Protein AF-A0A9Q0UYL6-F1 (afdb_monomer)

pLDDT: mean 80.43, std 24.33, range [30.61, 98.75]

Foldseek 3Di:
DDDDDDDDDDDDDDDDDDDDDDDDDDDDDDDDDDDDDDDDDDDDDDDDDDDDDDDDDDDDPDDPDDDDDDDPPDDDDPVNLVCLVPDDDDDDPPCPPVSVVSVVVSVVVVVSVVVNVVVVVVVVVVVVVVVVVVVVVVVVVVVVVVVVVVVVVVVVVVVVVVVVVVVVVVVVVVVVVVVVVVVVVVVVVVVVVVVVVVVVVVVVVVVVVVVVVVVVVVVVVVVVVVVVVVVVVVVVVVVVVVVVVVVVVVVVVVVVVVVVVVVVVVVVVVVVVVVVVVVVVVVVVVVD

Sequence (288 aa):
MTSRNQNRPPRSPSSKKEGVEGIPLDKRRRIGMGRTGGSTNVERKPFGSVNKKLDVAATSDVGNSAEGSDCGNVEFTKEEVDALVNERLKMKKFDHKGNLELVSELNARLKVCIKWFQKRDEAHVEGEGKLQNALDALDKKCAETEAEMKNKEERYSATISELRQENTCVQERLVKEESEKLDAIGCHRKENKARIALEALQVSLSKDLEKAQQDILAANQRAASVDDMYKRLQEYNLSLQQYNSKLHSELEVARESLKRVEKEKSIIVENHSTLRGHYSSLQDQLNS

Structure (mmCIF, N/CA/C/O backbone):
data_AF-A0A9Q0UYL6-F1
#
_entry.id   AF-A0A9Q0UYL6-F1
#
loop_
_atom_site.group_PDB
_atom_site.id
_atom_site.type_symbol
_atom_site.label_atom_id
_atom_site.label_alt_id
_atom_site.label_comp_id
_atom_site.label_asym_id
_atom_site.label_entity_id
_atom_site.label_seq_id
_atom_site.pdbx_PDB_ins_code
_atom_site.Cartn_x
_atom_site.Cartn_y
_atom_site.Cartn_z
_atom_site.occupancy
_atom_site.B_iso_or_equiv
_atom_site.auth_seq_id
_atom_site.auth_comp_id
_atom_site.auth_asym_id
_atom_site.auth_atom_id
_atom_site.pdbx_PDB_model_num
ATOM 1 N N . MET A 1 1 ? 37.691 28.685 1.339 1.00 47.53 1 MET A N 1
ATOM 2 C CA . MET A 1 1 ? 38.052 28.003 2.604 1.00 47.53 1 MET A CA 1
ATOM 3 C C . MET A 1 1 ? 36.855 28.215 3.526 1.00 47.53 1 MET A C 1
ATOM 5 O O . MET A 1 1 ? 36.572 29.365 3.796 1.00 47.53 1 MET A O 1
ATOM 9 N N . THR A 1 2 ? 35.990 27.269 3.888 1.00 44.12 2 THR A N 1
ATOM 10 C CA . THR A 1 2 ? 36.166 25.848 4.225 1.00 44.12 2 THR A CA 1
ATOM 11 C C . THR A 1 2 ? 34.767 25.204 4.199 1.00 44.12 2 THR A C 1
ATOM 13 O O . THR A 1 2 ? 33.853 25.723 4.833 1.00 44.12 2 THR A O 1
ATOM 16 N N . SER A 1 3 ? 34.580 24.087 3.487 1.00 42.69 3 SER A N 1
ATOM 17 C CA . SER A 1 3 ? 33.344 23.287 3.553 1.00 42.69 3 SER A CA 1
ATOM 18 C C . SER A 1 3 ? 33.424 22.323 4.739 1.00 42.69 3 SER A C 1
ATOM 20 O O . SER A 1 3 ? 34.462 21.675 4.902 1.00 42.69 3 SER A O 1
ATOM 22 N N . ARG A 1 4 ? 32.358 22.169 5.535 1.00 45.12 4 ARG A N 1
ATOM 23 C CA . ARG A 1 4 ? 32.290 21.115 6.559 1.00 45.12 4 ARG A CA 1
ATOM 24 C C . ARG A 1 4 ? 30.939 20.400 6.521 1.00 45.12 4 ARG A C 1
ATOM 26 O O . ARG A 1 4 ? 29.934 20.882 7.023 1.00 45.12 4 ARG A O 1
ATOM 33 N N . ASN A 1 5 ? 30.983 19.243 5.874 1.00 45.41 5 ASN A N 1
ATOM 34 C CA . ASN A 1 5 ? 29.965 18.204 5.792 1.00 45.41 5 ASN A CA 1
ATOM 35 C C . ASN A 1 5 ? 29.736 17.565 7.184 1.00 45.41 5 ASN A C 1
ATOM 37 O O . ASN A 1 5 ? 30.708 17.217 7.855 1.00 45.41 5 ASN A O 1
ATOM 41 N N . GLN A 1 6 ? 28.478 17.427 7.618 1.00 61.88 6 GLN A N 1
ATOM 42 C CA . GLN A 1 6 ? 28.062 16.901 8.934 1.00 61.88 6 GLN A CA 1
ATOM 43 C C . GLN A 1 6 ? 26.938 15.857 8.784 1.00 61.88 6 GLN A C 1
ATOM 45 O O . GLN A 1 6 ? 25.886 15.967 9.399 1.00 61.88 6 GLN A O 1
ATOM 50 N N . ASN A 1 7 ? 27.167 14.816 7.979 1.00 49.69 7 ASN A N 1
ATOM 51 C CA . ASN A 1 7 ? 26.341 13.605 8.003 1.00 49.69 7 ASN A CA 1
ATOM 52 C C . ASN A 1 7 ? 27.172 12.412 8.489 1.00 49.69 7 ASN A C 1
ATOM 54 O O . ASN A 1 7 ? 27.879 11.767 7.712 1.00 49.69 7 ASN A O 1
ATOM 58 N N . ARG A 1 8 ? 27.073 12.094 9.786 1.00 57.62 8 ARG A N 1
ATOM 59 C CA . ARG A 1 8 ? 27.456 10.778 10.316 1.00 57.62 8 ARG A CA 1
ATOM 60 C C . ARG A 1 8 ? 26.479 10.339 11.417 1.00 57.62 8 ARG A C 1
ATOM 62 O O . ARG A 1 8 ? 26.371 11.047 12.415 1.00 57.62 8 ARG A O 1
ATOM 69 N N . PRO A 1 9 ? 25.798 9.189 11.274 1.00 58.25 9 PRO A N 1
ATOM 70 C CA . PRO A 1 9 ? 24.999 8.605 12.348 1.00 58.25 9 PRO A CA 1
ATOM 71 C C . PRO A 1 9 ? 25.880 7.847 13.364 1.00 58.25 9 PRO A C 1
ATOM 73 O O . PRO A 1 9 ? 27.017 7.474 13.038 1.00 58.25 9 PRO A O 1
ATOM 76 N N . PRO A 1 10 ? 25.396 7.636 14.606 1.00 55.06 10 PRO A N 1
ATOM 77 C CA . PRO A 1 10 ? 26.220 7.168 15.712 1.00 55.06 10 PRO A CA 1
ATOM 78 C C . PRO A 1 10 ? 26.496 5.662 15.641 1.00 55.06 10 PRO A C 1
ATOM 80 O O . PRO A 1 10 ? 25.655 4.860 15.240 1.00 55.06 10 PRO A O 1
ATOM 83 N N . ARG A 1 11 ? 27.702 5.282 16.077 1.00 51.84 11 ARG A N 1
ATOM 84 C CA . ARG A 1 11 ? 28.096 3.896 16.352 1.00 51.84 11 ARG A CA 1
ATOM 85 C C . ARG A 1 11 ? 27.547 3.464 17.712 1.00 51.84 11 ARG A C 1
ATOM 87 O O . ARG A 1 11 ? 27.642 4.207 18.683 1.00 51.84 11 ARG A O 1
ATOM 94 N N . SER A 1 12 ? 27.075 2.228 17.796 1.00 47.81 12 SER A N 1
ATOM 95 C CA . SER A 1 12 ? 26.918 1.479 19.048 1.00 47.81 12 SER A CA 1
ATOM 96 C C . SER A 1 12 ? 27.271 0.002 18.820 1.00 47.81 12 SER A C 1
ATOM 98 O O . SER A 1 12 ? 27.316 -0.426 17.663 1.00 47.81 12 SER A O 1
ATOM 100 N N . PRO A 1 13 ? 27.653 -0.737 19.879 1.00 47.62 13 PRO A N 1
ATOM 101 C CA . PRO A 1 13 ? 28.682 -1.763 19.777 1.00 47.62 13 PRO A CA 1
ATOM 102 C C . PRO A 1 13 ? 28.166 -3.213 19.753 1.00 47.62 13 PRO A C 1
ATOM 104 O O . PRO A 1 13 ? 27.029 -3.523 20.080 1.00 47.62 13 PRO A O 1
ATOM 107 N N . SER A 1 14 ? 29.103 -4.070 19.350 1.00 43.16 14 SER A N 1
ATOM 108 C CA . SER A 1 14 ? 29.195 -5.536 19.338 1.00 43.16 14 SER A CA 1
ATOM 109 C C . SER A 1 14 ? 28.213 -6.399 20.150 1.00 43.16 14 SER A C 1
ATOM 111 O O . SER A 1 14 ? 28.115 -6.252 21.365 1.00 43.16 14 SER A O 1
ATOM 113 N N . SER A 1 15 ? 27.772 -7.510 19.539 1.00 35.84 15 SER A N 1
ATOM 114 C CA . SER A 1 15 ? 28.100 -8.853 20.058 1.00 35.84 15 SER A CA 1
ATOM 115 C C . SER A 1 15 ? 27.963 -9.982 19.010 1.00 35.84 15 SER A C 1
ATOM 117 O O . SER A 1 15 ? 26.973 -10.086 18.301 1.00 35.84 15 SER A O 1
ATOM 119 N N . LYS A 1 16 ? 29.042 -10.778 18.937 1.00 35.06 16 LYS A N 1
ATOM 120 C CA . LYS A 1 16 ? 29.208 -12.219 18.637 1.00 35.06 16 LYS A CA 1
ATOM 121 C C . LYS A 1 16 ? 28.513 -12.891 17.429 1.00 35.06 16 LYS A C 1
ATOM 123 O O . LYS A 1 16 ? 27.309 -13.102 17.394 1.00 35.06 16 LYS A O 1
ATOM 128 N N . LYS A 1 17 ? 29.379 -13.377 16.524 1.00 43.53 17 LYS A N 1
ATOM 129 C CA . LYS A 1 17 ? 29.214 -14.543 15.633 1.00 43.53 17 LYS A CA 1
ATOM 130 C C . LYS A 1 17 ? 28.984 -15.827 16.444 1.00 43.53 17 LYS A C 1
ATOM 132 O O . LYS A 1 17 ? 29.757 -16.057 17.366 1.00 43.53 17 LYS A O 1
ATOM 137 N N . GLU A 1 18 ? 28.038 -16.668 16.023 1.00 35.59 18 GLU A N 1
ATOM 138 C CA . GLU A 1 18 ? 28.247 -18.030 15.477 1.00 35.59 18 GLU A CA 1
ATOM 139 C C . GLU A 1 18 ? 26.898 -18.738 15.269 1.00 35.59 18 GLU A C 1
ATOM 141 O O . GLU A 1 18 ? 25.976 -18.542 16.054 1.00 35.59 18 GLU A O 1
ATOM 146 N N . GLY A 1 19 ? 26.793 -19.562 14.220 1.00 31.33 19 GLY A N 1
ATOM 147 C CA . GLY A 1 19 ? 25.672 -20.492 14.030 1.00 31.33 19 GLY A CA 1
ATOM 148 C C . GLY A 1 19 ? 25.024 -20.436 12.648 1.00 31.33 19 GLY A C 1
ATOM 149 O O . GLY A 1 19 ? 23.957 -19.856 12.477 1.00 31.33 19 GLY A O 1
ATOM 150 N N . VAL A 1 20 ? 25.676 -21.051 11.662 1.00 44.06 20 VAL A N 1
ATOM 151 C CA . VAL A 1 20 ? 25.054 -21.481 10.404 1.00 44.06 20 VAL A CA 1
ATOM 152 C C . VAL A 1 20 ? 24.327 -22.791 10.685 1.00 44.06 20 VAL A C 1
ATOM 154 O O . VAL A 1 20 ? 24.990 -23.759 11.029 1.00 44.06 20 VAL A O 1
ATOM 157 N N . GLU A 1 21 ? 23.009 -22.837 10.502 1.00 34.88 21 GLU A N 1
ATOM 158 C CA . GLU A 1 21 ? 22.299 -24.041 10.051 1.00 34.88 21 GLU A CA 1
ATOM 159 C C . GLU A 1 21 ? 20.896 -23.666 9.556 1.00 34.88 21 GLU A C 1
ATOM 161 O O . GLU A 1 21 ? 20.162 -22.910 10.193 1.00 34.88 21 GLU A O 1
ATOM 166 N N . GLY A 1 22 ? 20.573 -24.122 8.345 1.00 41.31 22 GLY A N 1
ATOM 167 C CA . GLY A 1 22 ? 19.347 -23.783 7.634 1.00 41.31 22 GLY A CA 1
ATOM 168 C C . GLY A 1 22 ? 18.144 -24.591 8.103 1.00 41.31 22 GLY A C 1
ATOM 169 O O . GLY A 1 22 ? 18.273 -25.756 8.463 1.00 41.31 22 GLY A O 1
ATOM 170 N N . ILE A 1 23 ? 16.953 -23.992 8.017 1.00 41.47 23 ILE A N 1
ATOM 171 C CA . ILE A 1 23 ? 15.686 -24.725 8.090 1.00 41.47 23 ILE A CA 1
ATOM 172 C C . ILE A 1 23 ? 14.725 -24.183 7.018 1.00 41.47 23 ILE A C 1
ATOM 174 O O . ILE A 1 23 ? 14.595 -22.962 6.890 1.00 41.47 23 ILE A O 1
ATOM 178 N N . PRO A 1 24 ? 14.056 -25.054 6.233 1.00 44.50 24 PRO A N 1
ATOM 179 C CA . PRO A 1 24 ? 13.185 -24.652 5.140 1.00 44.50 24 PRO A CA 1
ATOM 180 C C . PRO A 1 24 ? 11.770 -24.298 5.606 1.00 44.50 24 PRO A C 1
ATOM 182 O O . PRO A 1 24 ? 11.257 -24.784 6.614 1.00 44.50 24 PRO A O 1
ATOM 185 N N . LEU A 1 25 ? 11.136 -23.482 4.771 1.00 45.69 25 LEU A N 1
ATOM 186 C CA . LEU A 1 25 ? 9.713 -23.180 4.746 1.00 45.69 25 LEU A CA 1
ATOM 187 C C . LEU A 1 25 ? 8.857 -24.447 4.567 1.00 45.69 25 LEU A C 1
ATOM 189 O O . LEU A 1 25 ? 9.256 -25.370 3.862 1.00 45.69 25 LEU A O 1
ATOM 193 N N . ASP A 1 26 ? 7.638 -24.371 5.115 1.00 40.94 26 ASP A N 1
ATOM 194 C CA . ASP A 1 26 ? 6.367 -24.878 4.563 1.00 40.94 26 ASP A CA 1
ATOM 195 C C . ASP A 1 26 ? 5.580 -25.811 5.502 1.00 40.94 26 ASP A C 1
ATOM 197 O O . ASP A 1 26 ? 5.896 -26.989 5.648 1.00 40.94 26 ASP A O 1
ATOM 201 N N . LYS A 1 27 ? 4.487 -25.290 6.085 1.00 45.66 27 LYS A N 1
ATOM 202 C CA . LYS A 1 27 ? 3.296 -26.079 6.453 1.00 45.66 27 LYS A CA 1
ATOM 203 C C . LYS A 1 27 ? 2.027 -25.256 6.254 1.00 45.66 27 LYS A C 1
ATOM 205 O O . LYS A 1 27 ? 1.550 -24.537 7.128 1.00 45.66 27 LYS A O 1
ATOM 210 N N . ARG A 1 28 ? 1.460 -25.421 5.064 1.00 45.22 28 ARG A N 1
ATOM 211 C CA . ARG A 1 28 ? 0.075 -25.109 4.701 1.00 45.22 28 ARG A CA 1
ATOM 212 C C . ARG A 1 28 ? -0.891 -26.176 5.254 1.00 45.22 28 ARG A C 1
ATOM 214 O O . ARG A 1 28 ? -0.558 -27.356 5.202 1.00 45.22 28 ARG A O 1
ATOM 221 N N . ARG A 1 29 ? -2.122 -25.744 5.595 1.00 43.12 29 ARG A N 1
ATOM 222 C CA . ARG A 1 29 ? -3.419 -26.462 5.828 1.00 43.12 29 ARG A CA 1
ATOM 223 C C . ARG A 1 29 ? -3.937 -26.320 7.269 1.00 43.12 29 ARG A C 1
ATOM 225 O O . ARG A 1 29 ? -3.170 -26.481 8.197 1.00 43.12 29 ARG A O 1
ATOM 232 N N . ARG A 1 30 ? -5.231 -26.115 7.541 1.00 37.12 30 ARG A N 1
ATOM 233 C CA . ARG A 1 30 ? -6.455 -25.889 6.740 1.00 37.12 30 ARG A CA 1
ATOM 234 C C . ARG A 1 30 ? -7.567 -25.524 7.752 1.00 37.12 30 ARG A C 1
ATOM 236 O O . ARG A 1 30 ? -7.552 -26.006 8.876 1.00 37.12 30 ARG A O 1
ATOM 243 N N . ILE A 1 31 ? -8.509 -24.693 7.316 1.00 42.19 31 ILE A N 1
ATOM 244 C CA . ILE A 1 31 ? -9.754 -24.272 7.985 1.00 42.19 31 ILE A CA 1
ATOM 245 C C . ILE A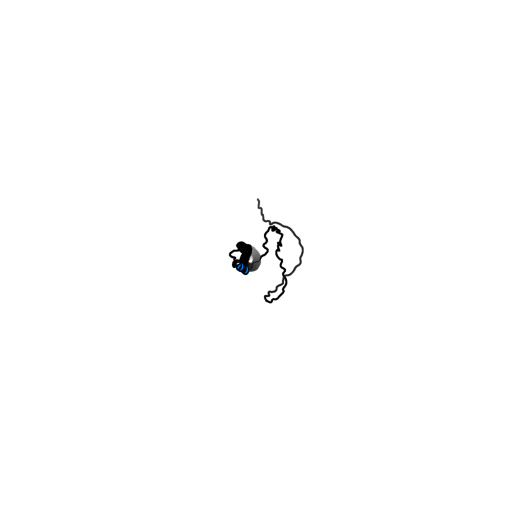 1 31 ? -10.682 -25.466 8.302 1.00 42.19 31 ILE A C 1
ATOM 247 O O . ILE A 1 31 ? -10.779 -26.386 7.488 1.00 42.19 31 ILE A O 1
ATOM 251 N N . GLY A 1 32 ? -11.432 -25.399 9.411 1.00 33.09 32 GLY A N 1
ATOM 252 C CA . GLY A 1 32 ? -12.585 -26.265 9.694 1.00 33.09 32 GLY A CA 1
ATOM 253 C C . GLY A 1 32 ? -13.475 -25.714 10.819 1.00 33.09 32 GLY A C 1
ATOM 254 O O . GLY A 1 32 ? -13.024 -25.560 11.946 1.00 33.09 32 GLY A O 1
ATOM 255 N N . MET A 1 33 ? -14.728 -25.405 10.482 1.00 39.66 33 MET A N 1
ATOM 256 C CA . MET A 1 33 ? -15.778 -24.809 11.316 1.00 39.66 33 MET A CA 1
ATOM 257 C C . MET A 1 33 ? -16.720 -25.893 11.882 1.00 39.66 33 MET A C 1
ATOM 259 O O . MET A 1 33 ? -17.162 -26.746 11.120 1.00 39.66 33 MET A O 1
ATOM 263 N N . GLY A 1 34 ? -17.103 -25.773 13.163 1.00 34.78 34 GLY A N 1
ATOM 264 C CA . GLY A 1 34 ? -18.439 -26.105 13.699 1.00 34.78 34 GLY A CA 1
ATOM 265 C C . GLY A 1 34 ? -18.757 -27.543 14.156 1.00 34.78 34 GLY A C 1
ATOM 266 O O . GLY A 1 34 ? -18.842 -28.445 13.332 1.00 34.78 34 GLY A O 1
ATOM 267 N N . ARG A 1 35 ? -19.104 -27.720 15.447 1.00 35.28 35 ARG A N 1
ATOM 268 C CA . ARG A 1 35 ? -20.465 -28.075 15.943 1.00 35.28 35 ARG A CA 1
ATOM 269 C C . ARG A 1 35 ? -20.501 -28.422 17.449 1.00 35.28 35 ARG A C 1
ATOM 271 O O . ARG A 1 35 ? -19.696 -29.190 17.950 1.00 35.28 35 ARG A O 1
ATOM 278 N N . THR A 1 36 ? -21.503 -27.830 18.099 1.00 37.12 36 THR A N 1
ATOM 279 C CA . THR A 1 36 ? -22.296 -28.207 19.292 1.00 37.12 36 THR A CA 1
ATOM 280 C C . THR A 1 36 ? -22.147 -29.606 19.916 1.00 37.12 36 THR A C 1
ATOM 282 O O . THR A 1 36 ? -22.253 -30.605 19.208 1.00 37.12 36 THR A O 1
ATOM 285 N N . GLY A 1 37 ? -22.156 -29.660 21.257 1.00 31.05 37 GLY A N 1
ATOM 286 C CA . GLY A 1 37 ? -22.569 -30.831 22.051 1.00 31.05 37 GLY A CA 1
ATOM 287 C C . GLY A 1 37 ? -21.966 -30.834 23.460 1.00 31.05 37 GLY A C 1
ATOM 288 O O . GLY A 1 37 ? -20.761 -30.997 23.596 1.00 31.05 37 GLY A O 1
ATOM 289 N N . GLY A 1 38 ? -22.780 -30.602 24.495 1.00 30.80 38 GLY A N 1
ATOM 290 C CA . GLY A 1 38 ? -22.335 -30.464 25.888 1.00 30.80 38 GLY A CA 1
ATOM 291 C C . GLY A 1 38 ? -22.171 -31.774 26.666 1.00 30.80 38 GLY A C 1
ATOM 292 O O . GLY A 1 38 ? -22.621 -32.822 26.221 1.00 30.80 38 GLY A O 1
ATOM 293 N N . SER A 1 39 ? -21.559 -31.682 27.854 1.00 33.44 39 SER A N 1
ATOM 294 C CA . SER A 1 39 ? -22.122 -32.102 29.154 1.00 33.44 39 SER A CA 1
ATOM 295 C C . SER A 1 39 ? -21.030 -32.249 30.229 1.00 33.44 39 SER A C 1
ATOM 297 O O . SER A 1 39 ? -20.016 -32.902 30.011 1.00 33.44 39 SER A O 1
ATOM 299 N N . THR A 1 40 ? -21.325 -31.673 31.402 1.00 34.25 40 THR A N 1
ATOM 300 C CA . THR A 1 40 ? -20.955 -32.095 32.772 1.00 34.25 40 THR A CA 1
ATOM 301 C C . THR A 1 40 ? -19.486 -32.338 33.135 1.00 34.25 40 THR A C 1
ATOM 303 O O . THR A 1 40 ? -18.929 -33.385 32.829 1.00 34.25 40 THR A O 1
ATOM 306 N N . ASN A 1 41 ? -18.947 -31.474 34.005 1.00 38.84 41 ASN A N 1
ATOM 307 C CA . ASN A 1 41 ? -18.459 -31.937 35.307 1.00 38.84 41 ASN A CA 1
ATOM 308 C C . ASN A 1 41 ? -18.560 -30.842 36.378 1.00 38.84 41 ASN A C 1
ATOM 310 O O . ASN A 1 41 ? -18.298 -29.665 36.141 1.00 38.84 41 ASN A O 1
ATOM 314 N N . VAL A 1 42 ? -19.041 -31.291 37.531 1.00 42.31 42 VAL A N 1
ATOM 315 C CA . VAL A 1 42 ? -19.350 -30.581 38.773 1.00 42.31 42 VAL A CA 1
ATOM 316 C C . VAL A 1 42 ? -18.110 -30.617 39.683 1.00 42.31 42 VAL A C 1
ATOM 318 O O . VAL A 1 42 ? -17.239 -31.454 39.477 1.00 42.31 42 VAL A O 1
ATOM 321 N N . GLU A 1 43 ? -18.111 -29.760 40.715 1.00 32.53 43 GLU A N 1
ATOM 322 C CA . GLU A 1 43 ? -17.231 -29.719 41.909 1.00 32.53 43 GLU A CA 1
ATOM 323 C C . GLU A 1 43 ? -16.018 -28.774 41.830 1.00 32.53 43 GLU A C 1
ATOM 325 O O . GLU A 1 43 ? -15.254 -28.809 40.880 1.00 32.53 43 GLU A O 1
ATOM 330 N N . ARG A 1 44 ? -15.719 -27.892 42.795 1.00 41.56 44 ARG A N 1
ATOM 331 C CA . ARG A 1 44 ? -16.295 -27.506 44.102 1.00 41.56 44 ARG A CA 1
ATOM 332 C C . ARG A 1 44 ? -15.739 -26.104 44.430 1.00 41.56 44 ARG A C 1
ATOM 334 O O . ARG A 1 44 ? -14.560 -25.844 44.210 1.00 41.56 44 ARG A O 1
ATOM 341 N N . LYS A 1 45 ? -16.565 -25.216 44.996 1.00 50.22 45 LYS A N 1
ATOM 342 C CA . LYS A 1 45 ? -16.103 -23.997 45.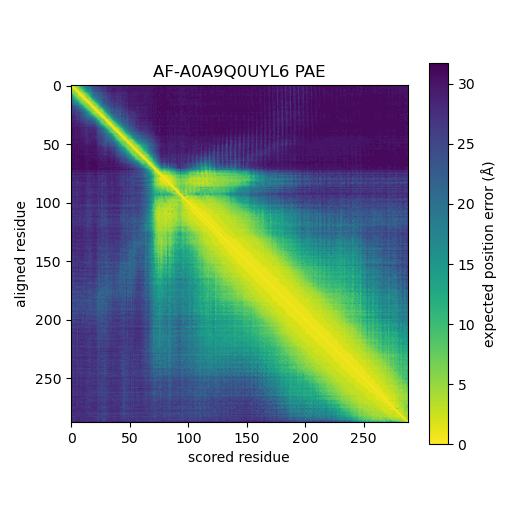697 1.00 50.22 45 LYS A CA 1
ATOM 343 C C . LYS A 1 45 ? -15.499 -24.371 47.061 1.00 50.22 45 LYS A C 1
ATOM 345 O O . LYS A 1 45 ? -15.932 -25.359 47.652 1.00 50.22 45 LYS A O 1
ATOM 350 N N . PRO A 1 46 ? -14.663 -23.493 47.637 1.00 38.19 46 PRO A N 1
ATOM 351 C CA . PRO A 1 46 ? -14.965 -23.050 48.994 1.00 38.19 46 PRO A CA 1
ATOM 352 C C . PRO A 1 46 ? -14.965 -21.521 49.114 1.00 38.19 46 PRO A C 1
ATOM 354 O O . PRO A 1 46 ? -14.091 -20.819 48.611 1.00 38.19 46 PRO A O 1
ATOM 357 N N . PHE A 1 47 ? -15.998 -21.023 49.787 1.00 36.59 47 PHE A N 1
ATOM 358 C CA . PHE A 1 47 ? -16.191 -19.627 50.159 1.00 36.59 47 PHE A CA 1
ATOM 359 C C . PHE A 1 47 ? -15.265 -19.253 51.329 1.00 36.59 47 PHE A C 1
ATOM 361 O O . PHE A 1 47 ? -15.275 -19.927 52.357 1.00 36.59 47 PHE A O 1
ATOM 368 N N . GLY A 1 48 ? -14.507 -18.162 51.198 1.00 36.81 48 GLY A N 1
ATOM 369 C CA . GLY A 1 48 ? -13.800 -17.519 52.309 1.00 36.81 48 GLY A CA 1
ATOM 370 C C . GLY A 1 48 ? -14.709 -16.492 52.978 1.00 36.81 48 GLY A C 1
ATOM 371 O O . GLY A 1 48 ? -14.998 -15.451 52.395 1.00 36.81 48 GLY A O 1
ATOM 372 N N . SER A 1 49 ? -15.204 -16.830 54.169 1.00 37.53 49 SER A N 1
ATOM 373 C CA . SER A 1 49 ? -16.161 -16.039 54.940 1.00 37.53 49 SER A CA 1
ATOM 374 C C . SER A 1 49 ? -15.514 -14.830 55.613 1.00 37.53 49 SER A C 1
ATOM 376 O O . SER A 1 49 ? -14.443 -14.909 56.208 1.00 37.53 49 SER A O 1
ATOM 378 N N . VAL A 1 50 ? -16.259 -13.734 55.542 1.00 36.38 50 VAL A N 1
ATOM 379 C CA . VAL A 1 50 ? -16.071 -12.428 56.171 1.00 36.38 50 VAL A CA 1
ATOM 380 C C . VAL A 1 50 ? -16.247 -12.504 57.696 1.00 36.38 50 VAL A C 1
ATOM 382 O O . VAL A 1 50 ? -17.041 -13.302 58.195 1.00 36.38 50 VAL A O 1
ATOM 385 N N . ASN A 1 51 ? -15.482 -11.652 58.391 1.00 37.38 51 ASN A N 1
ATOM 386 C CA . ASN A 1 51 ? -15.619 -11.145 59.762 1.00 37.38 51 ASN A CA 1
ATOM 387 C C . ASN A 1 51 ? -16.766 -11.712 60.615 1.00 37.38 51 ASN A C 1
ATOM 389 O O . ASN A 1 51 ? -17.932 -11.372 60.420 1.00 37.38 51 ASN A O 1
ATOM 393 N N . LYS A 1 52 ? -16.408 -12.429 61.685 1.00 32.53 52 LYS A N 1
ATOM 394 C CA . LYS A 1 52 ? -17.237 -12.530 62.891 1.00 32.53 52 LYS A CA 1
ATOM 395 C C . LYS A 1 52 ? -16.574 -11.724 63.998 1.00 32.53 52 LYS A C 1
ATOM 397 O O . LYS A 1 52 ? -15.601 -12.162 64.603 1.00 32.53 52 LYS A O 1
ATOM 402 N N . LYS A 1 53 ? -17.112 -10.528 64.219 1.00 34.19 53 LYS A N 1
ATOM 403 C CA . LYS A 1 53 ? -16.899 -9.752 65.434 1.00 34.19 53 LYS A CA 1
ATOM 404 C C . LYS A 1 53 ? -17.657 -10.466 66.555 1.00 34.19 53 LYS A C 1
ATOM 406 O O . LYS A 1 53 ? -18.857 -10.705 66.443 1.00 34.19 53 LYS A O 1
ATOM 411 N N . LEU A 1 54 ? -16.912 -10.883 67.566 1.00 36.91 54 LEU A N 1
ATOM 412 C CA . LEU A 1 54 ? -17.389 -11.547 68.766 1.00 36.91 54 LEU A CA 1
ATOM 413 C C . LEU A 1 54 ? -17.620 -10.449 69.811 1.00 36.91 54 LEU A C 1
ATOM 415 O O . LEU A 1 54 ? -16.681 -10.058 70.487 1.00 36.91 54 LEU A O 1
ATOM 419 N N . ASP A 1 55 ? -18.839 -9.921 69.899 1.00 31.36 55 ASP A N 1
ATOM 420 C CA . ASP A 1 55 ? -19.257 -9.075 71.023 1.00 31.36 55 ASP A CA 1
ATOM 421 C C . ASP A 1 55 ? -20.224 -9.914 71.875 1.00 31.36 55 ASP A C 1
ATOM 423 O O . ASP A 1 55 ? -21.436 -9.919 71.664 1.00 31.36 55 ASP A O 1
ATOM 427 N N . VAL A 1 56 ? -19.663 -10.707 72.795 1.00 41.28 56 VAL A N 1
ATOM 428 C CA . VAL A 1 56 ? -20.400 -11.376 73.875 1.00 41.28 56 VAL A CA 1
ATOM 429 C C . VAL A 1 56 ? -20.050 -10.671 75.178 1.00 41.28 56 VAL A C 1
ATOM 431 O O . VAL A 1 56 ? -18.917 -10.732 75.642 1.00 41.28 56 VAL A O 1
ATOM 434 N N . ALA A 1 57 ? -21.067 -9.991 75.706 1.00 38.53 57 ALA A N 1
ATOM 435 C CA . ALA A 1 57 ? -21.376 -9.754 77.111 1.00 38.53 57 ALA A CA 1
ATOM 436 C C . ALA A 1 57 ? -20.195 -9.691 78.099 1.00 38.53 57 ALA A C 1
ATOM 438 O O . ALA A 1 57 ? -19.746 -10.707 78.626 1.00 38.53 57 ALA A O 1
ATOM 439 N N . ALA A 1 58 ? -19.816 -8.466 78.463 1.00 34.91 58 ALA A N 1
ATOM 440 C CA . ALA A 1 58 ? -19.179 -8.173 79.738 1.00 34.91 58 ALA A CA 1
ATOM 441 C C . ALA A 1 58 ? -20.112 -7.270 80.557 1.00 34.91 58 ALA A C 1
ATOM 443 O O . ALA A 1 58 ? -20.312 -6.103 80.239 1.00 34.91 58 ALA A O 1
ATOM 444 N N . THR A 1 59 ? -20.716 -7.890 81.572 1.00 38.53 59 THR A N 1
ATOM 445 C CA . THR A 1 59 ? -20.899 -7.355 82.928 1.00 38.53 59 THR A CA 1
ATOM 446 C C . THR A 1 59 ? -21.316 -5.887 83.063 1.00 38.53 59 THR A C 1
ATOM 448 O O . THR A 1 59 ? -20.481 -4.985 83.074 1.00 38.53 59 THR A O 1
ATOM 451 N N . SER A 1 60 ? -22.596 -5.678 83.357 1.00 32.25 60 SER A N 1
ATOM 452 C CA . SER A 1 60 ? -23.020 -4.612 84.264 1.00 32.25 60 SER A CA 1
ATOM 453 C C . SER A 1 60 ? -23.789 -5.254 85.415 1.00 32.25 60 SER A C 1
ATOM 455 O O . SER A 1 60 ? -25.009 -5.404 85.377 1.00 32.25 60 SER A O 1
ATOM 457 N N . ASP A 1 61 ? -23.016 -5.691 86.405 1.00 38.19 61 ASP A N 1
ATOM 458 C CA . ASP A 1 61 ? -23.451 -5.758 87.791 1.00 38.19 61 ASP A CA 1
ATOM 459 C C . ASP A 1 61 ? -23.745 -4.314 88.222 1.00 38.19 61 ASP A C 1
ATOM 461 O O . ASP A 1 61 ? -22.841 -3.482 88.305 1.00 38.19 61 ASP A O 1
ATOM 465 N N . VAL A 1 62 ? -25.024 -3.986 88.379 1.00 37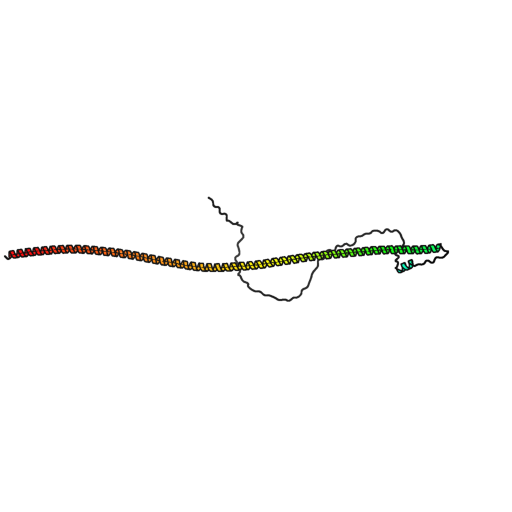.62 62 VAL A N 1
ATOM 466 C CA . VAL A 1 62 ? -25.467 -2.793 89.098 1.00 37.62 62 VAL A CA 1
ATOM 467 C C . VAL A 1 62 ? -26.507 -3.288 90.078 1.00 37.62 62 VAL A C 1
ATOM 469 O O . VAL A 1 62 ? -27.611 -3.687 89.706 1.00 37.62 62 VAL A O 1
ATOM 472 N N . GLY A 1 63 ? -26.074 -3.326 91.333 1.00 35.34 63 GLY A N 1
ATOM 473 C CA . GLY A 1 63 ? -26.854 -3.771 92.464 1.00 35.34 63 GLY A CA 1
ATOM 474 C C . GLY A 1 63 ? -28.162 -3.005 92.564 1.00 35.34 63 GLY A C 1
ATOM 475 O O . GLY A 1 63 ? -28.185 -1.784 92.714 1.00 35.34 63 GLY A O 1
ATOM 476 N N . ASN A 1 64 ? -29.258 -3.754 92.549 1.00 30.61 64 ASN A N 1
ATOM 477 C CA . ASN A 1 64 ? -30.502 -3.260 93.094 1.00 30.61 64 ASN A CA 1
ATOM 478 C C . ASN A 1 64 ? -30.401 -3.380 94.611 1.00 30.61 64 ASN A C 1
ATOM 480 O O . ASN A 1 64 ? -30.564 -4.461 95.180 1.00 30.61 64 ASN A O 1
ATOM 484 N N . SER A 1 65 ? -30.076 -2.246 95.233 1.00 33.62 65 SER A N 1
ATOM 485 C CA . SER A 1 65 ? -30.202 -2.021 96.664 1.00 33.62 65 SER A CA 1
ATOM 486 C C . SER A 1 65 ? -31.514 -2.602 97.168 1.00 33.62 65 SER A C 1
ATOM 488 O O . SER A 1 65 ? -32.605 -2.237 96.727 1.00 33.62 65 SER A O 1
ATOM 490 N N . ALA A 1 66 ? -31.368 -3.526 98.107 1.00 41.94 66 ALA A N 1
ATOM 491 C CA . ALA A 1 66 ? -32.418 -3.910 99.013 1.00 41.94 66 ALA A CA 1
ATOM 492 C C . ALA A 1 66 ? -32.854 -2.668 99.791 1.00 41.94 66 ALA A C 1
ATOM 494 O O . ALA A 1 66 ? -32.071 -2.143 100.572 1.00 41.94 66 ALA A O 1
ATOM 495 N N . GLU A 1 67 ? -34.094 -2.229 99.595 1.00 38.31 67 GLU A N 1
ATOM 496 C CA . GLU A 1 67 ? -34.856 -1.552 100.641 1.00 38.31 67 GLU A CA 1
ATOM 497 C C . GLU A 1 67 ? -36.358 -1.605 100.327 1.00 38.31 67 GLU A C 1
ATOM 499 O O . GLU A 1 67 ? -36.886 -0.881 99.490 1.00 38.31 67 GLU A O 1
ATOM 504 N N . GLY A 1 68 ? -37.019 -2.543 101.012 1.00 40.81 68 GLY A N 1
ATOM 505 C CA . GLY A 1 68 ? -38.361 -2.402 101.570 1.00 40.81 68 GLY A CA 1
ATOM 506 C C . GLY A 1 68 ? -39.527 -2.117 100.626 1.00 40.81 68 GLY A C 1
ATOM 507 O O . GLY A 1 68 ? -39.853 -0.965 100.378 1.00 40.81 68 GLY A O 1
ATOM 508 N N . SER A 1 69 ? -40.295 -3.155 100.288 1.00 42.06 69 SER A N 1
ATOM 509 C CA . SER A 1 69 ? -41.737 -3.183 100.590 1.00 42.06 69 SER A CA 1
ATOM 510 C C . SER A 1 69 ? -42.324 -4.523 100.148 1.00 42.06 69 SER A C 1
ATOM 512 O O . SER A 1 69 ? -42.291 -4.860 98.967 1.00 42.06 69 SER A O 1
ATOM 514 N N . ASP A 1 70 ? -42.865 -5.268 101.113 1.00 37.97 70 ASP A N 1
ATOM 515 C CA . ASP A 1 70 ? -43.655 -6.485 100.925 1.00 37.97 70 ASP A CA 1
ATOM 516 C C . ASP A 1 70 ? -44.844 -6.250 99.978 1.00 37.97 70 ASP A C 1
ATOM 518 O O . ASP A 1 70 ? -45.963 -5.926 100.374 1.00 37.97 70 ASP A O 1
ATOM 522 N N . CYS A 1 71 ? -44.610 -6.442 98.692 1.00 38.06 71 CYS A N 1
ATOM 523 C CA . CYS A 1 71 ? -45.600 -6.980 97.781 1.00 38.06 71 CYS A CA 1
ATOM 524 C C . CYS A 1 71 ? -44.857 -7.991 96.932 1.00 38.06 71 CYS A C 1
ATOM 526 O O . CYS A 1 71 ? -44.133 -7.632 96.002 1.00 38.06 71 CYS A O 1
ATOM 528 N N . GLY A 1 72 ? -45.018 -9.264 97.301 1.00 46.72 72 GLY A N 1
ATOM 529 C CA . GLY A 1 72 ? -44.624 -10.379 96.457 1.00 46.72 72 GLY A CA 1
ATOM 530 C C . GLY A 1 72 ? -45.201 -10.211 95.054 1.00 46.72 72 GLY A C 1
ATOM 531 O O . GLY A 1 72 ? -46.061 -9.368 94.815 1.00 46.72 72 GLY A O 1
ATOM 532 N N . ASN A 1 73 ? -44.694 -11.004 94.124 1.00 57.59 73 ASN A N 1
ATOM 533 C CA . ASN A 1 73 ? -45.068 -11.037 92.716 1.00 57.59 73 ASN A CA 1
ATOM 534 C C . ASN A 1 73 ? -46.567 -11.395 92.530 1.00 57.59 73 ASN A C 1
ATOM 536 O O . ASN A 1 73 ? -46.895 -12.497 92.110 1.00 57.59 73 ASN A O 1
ATOM 540 N N . VAL A 1 74 ? -47.478 -10.511 92.945 1.00 66.56 74 VAL A N 1
ATOM 541 C CA . VAL A 1 74 ? -48.929 -10.658 92.842 1.00 66.56 74 VAL A CA 1
ATOM 542 C C . VAL A 1 74 ? -49.270 -10.357 91.400 1.00 66.56 74 VAL A C 1
ATOM 544 O O . VAL A 1 74 ? -49.059 -9.241 90.935 1.00 66.56 74 VAL A O 1
ATOM 547 N N . GLU A 1 75 ? -49.741 -11.366 90.690 1.00 74.94 75 GLU A N 1
ATOM 548 C CA . GLU A 1 75 ? -50.142 -11.270 89.298 1.00 74.94 75 GLU A CA 1
ATOM 549 C C . GLU A 1 75 ? -51.665 -11.222 89.265 1.00 74.94 75 GLU A C 1
ATOM 551 O O . GLU A 1 75 ? -52.316 -12.183 89.660 1.00 74.94 75 GLU A O 1
ATOM 556 N N . PHE A 1 76 ? -52.228 -10.080 88.871 1.00 81.06 76 PHE A N 1
ATOM 557 C CA . PHE A 1 76 ? -53.670 -9.962 88.707 1.00 81.06 76 PHE A CA 1
ATOM 558 C C . PHE A 1 76 ? -54.067 -10.383 87.294 1.00 81.06 76 PHE A C 1
ATOM 560 O O . PHE A 1 76 ? -53.517 -9.918 86.295 1.00 81.06 76 PHE A O 1
ATOM 567 N N . THR A 1 77 ? -55.083 -11.223 87.195 1.00 84.06 77 THR A N 1
ATOM 568 C CA . THR A 1 77 ? -55.803 -11.442 85.943 1.00 84.06 77 THR A CA 1
ATOM 569 C C . THR A 1 77 ? -56.790 -10.304 85.702 1.00 84.06 77 THR A C 1
ATOM 571 O O . THR A 1 77 ? -57.211 -9.598 86.622 1.00 84.06 77 THR A O 1
ATOM 574 N N . LYS A 1 78 ? -57.181 -10.103 84.442 1.00 82.81 78 LYS A N 1
ATOM 575 C CA . LYS A 1 78 ? -58.155 -9.068 84.071 1.00 82.81 78 LYS A CA 1
ATOM 576 C C . LYS A 1 78 ? -59.467 -9.239 84.849 1.00 82.81 78 LYS A C 1
ATOM 578 O O . LYS A 1 78 ? -60.087 -8.258 85.248 1.00 82.81 78 LYS A O 1
ATOM 583 N N . GLU A 1 79 ? -59.850 -10.485 85.081 1.00 84.62 79 GLU A N 1
ATOM 584 C CA . GLU A 1 79 ? -61.054 -10.900 85.785 1.00 84.62 79 GLU A CA 1
ATOM 585 C C . GLU A 1 79 ? -60.978 -10.595 87.293 1.00 84.62 79 GLU A C 1
ATOM 587 O O . GLU A 1 79 ? -61.965 -10.155 87.881 1.00 84.62 79 GLU A O 1
ATOM 592 N N . GLU A 1 80 ? -59.812 -10.758 87.926 1.00 84.38 80 GLU A N 1
ATOM 593 C CA . GLU A 1 80 ? -59.600 -10.443 89.350 1.00 84.38 80 GLU A CA 1
ATOM 594 C C . GLU A 1 80 ? -59.602 -8.939 89.629 1.00 84.38 80 GLU A C 1
ATOM 596 O O . GLU A 1 80 ? -60.127 -8.498 90.652 1.00 84.38 80 GLU A O 1
ATOM 601 N N . VAL A 1 81 ? -59.057 -8.142 88.708 1.00 86.00 81 VAL A N 1
ATOM 602 C CA . VAL A 1 81 ? -59.127 -6.675 88.776 1.00 86.00 81 VAL A CA 1
ATOM 603 C C . VAL A 1 81 ? -60.576 -6.215 88.712 1.00 86.00 81 VAL A C 1
ATOM 605 O O . VAL A 1 81 ? -61.006 -5.396 89.525 1.00 86.00 81 VAL A O 1
ATOM 608 N N . ASP A 1 82 ? -61.332 -6.745 87.751 1.00 86.00 82 ASP A N 1
ATOM 609 C CA . ASP A 1 82 ? -62.730 -6.379 87.552 1.00 86.00 82 ASP A CA 1
ATOM 610 C C . ASP A 1 82 ? -63.580 -6.799 88.765 1.00 86.00 82 ASP A C 1
ATOM 612 O O . ASP A 1 82 ? -64.396 -6.023 89.262 1.00 86.00 82 ASP A O 1
ATOM 616 N N . ALA A 1 83 ? -63.326 -7.978 89.340 1.00 86.19 83 ALA A N 1
ATOM 617 C CA . ALA A 1 83 ? -63.969 -8.416 90.578 1.00 86.19 83 ALA A CA 1
ATOM 618 C C . ALA A 1 83 ? -63.639 -7.510 91.781 1.00 86.19 83 ALA A C 1
ATOM 620 O O . ALA A 1 83 ? -64.539 -7.168 92.551 1.00 86.19 83 ALA A O 1
ATOM 621 N N . LEU A 1 84 ? -62.378 -7.089 91.929 1.00 86.69 84 LEU A N 1
ATOM 622 C CA . LEU A 1 84 ? -61.917 -6.230 93.025 1.00 86.69 84 LEU A CA 1
ATOM 623 C C . LEU A 1 84 ? -62.510 -4.815 92.947 1.00 86.69 84 LEU A C 1
ATOM 625 O O . LEU A 1 84 ? -62.887 -4.239 93.967 1.00 86.69 84 LEU A O 1
ATOM 629 N N . VAL A 1 85 ? -62.622 -4.253 91.742 1.00 84.12 85 VAL A N 1
ATOM 630 C CA . VAL A 1 85 ? -63.215 -2.923 91.518 1.00 84.12 85 VAL A CA 1
ATOM 631 C C . VAL A 1 85 ? -64.734 -2.942 91.723 1.00 84.12 85 VAL A C 1
ATOM 633 O O . VAL A 1 85 ? -65.307 -1.957 92.190 1.00 84.12 85 VAL A O 1
ATOM 636 N N . ASN A 1 86 ? -65.391 -4.068 91.436 1.00 87.44 86 ASN A N 1
ATOM 637 C CA . ASN A 1 86 ? -66.836 -4.236 91.604 1.00 87.44 86 ASN A CA 1
ATOM 638 C C . ASN A 1 86 ? -67.254 -4.745 93.006 1.00 87.44 86 ASN A C 1
ATOM 640 O O . ASN A 1 86 ? -68.446 -4.966 93.253 1.00 87.44 86 ASN A O 1
ATOM 644 N N . GLU A 1 87 ? -66.315 -4.919 93.945 1.00 85.44 87 GLU A N 1
ATOM 645 C CA . GLU A 1 87 ? -66.584 -5.446 95.288 1.00 85.44 87 GLU A CA 1
ATOM 646 C C . GLU A 1 87 ? -67.404 -4.454 96.142 1.00 85.44 87 GLU A C 1
ATOM 648 O O . GLU A 1 87 ? -66.962 -3.361 96.501 1.00 85.44 87 GLU A O 1
ATOM 653 N N . ARG A 1 88 ? -68.639 -4.837 96.500 1.00 80.56 88 ARG A N 1
ATOM 654 C CA . ARG A 1 88 ? -69.538 -4.020 97.336 1.00 80.56 88 ARG A CA 1
ATOM 655 C C . ARG A 1 88 ? -69.415 -4.380 98.819 1.00 80.56 88 ARG A C 1
ATOM 657 O O . ARG A 1 88 ? -69.907 -5.423 99.252 1.00 80.56 88 ARG A O 1
ATOM 664 N N . LEU A 1 89 ? -68.845 -3.473 99.617 1.00 79.81 89 LEU A N 1
ATOM 665 C CA . LEU A 1 89 ? -68.714 -3.627 101.071 1.00 79.81 89 LEU A CA 1
ATOM 666 C C . LEU A 1 89 ? -70.080 -3.589 101.778 1.00 79.81 89 LEU A C 1
ATOM 668 O O . LEU A 1 89 ? -70.847 -2.634 101.654 1.00 79.81 89 LEU A O 1
ATOM 672 N N . LYS A 1 90 ? -70.378 -4.618 102.574 1.00 77.75 90 LYS A N 1
ATOM 673 C CA . LYS A 1 90 ? -71.595 -4.690 103.398 1.00 77.75 90 LYS A CA 1
ATOM 674 C C . LYS A 1 90 ? -71.331 -4.089 104.781 1.00 77.75 90 LYS A C 1
ATOM 676 O O . LYS A 1 90 ? -70.966 -4.802 105.710 1.00 77.75 90 LYS A O 1
ATOM 681 N N . MET A 1 91 ? -71.521 -2.778 104.912 1.00 75.31 91 MET A N 1
ATOM 682 C CA . MET A 1 91 ? -71.306 -2.053 106.172 1.00 75.31 91 MET A CA 1
ATOM 683 C C . MET A 1 91 ? -72.412 -2.330 107.209 1.00 75.31 91 MET A C 1
ATOM 685 O O . MET A 1 91 ? -73.602 -2.324 106.885 1.00 75.31 91 MET A O 1
ATOM 689 N N . LYS A 1 92 ? -72.045 -2.530 108.481 1.00 79.00 92 LYS A N 1
ATOM 690 C CA . LYS A 1 92 ? -72.981 -2.703 109.612 1.00 79.00 92 LYS A CA 1
ATOM 691 C C . LYS A 1 92 ? -73.271 -1.360 110.295 1.00 79.00 92 LYS A C 1
ATOM 693 O O . LYS A 1 92 ? -72.347 -0.635 110.638 1.00 79.00 92 LYS A O 1
ATOM 698 N N . LYS A 1 93 ? -74.545 -1.040 110.568 1.00 73.94 93 LYS A N 1
ATOM 699 C CA . LYS A 1 93 ? -75.016 0.298 111.016 1.00 73.94 93 LYS A CA 1
ATOM 700 C C . LYS A 1 93 ? -74.436 0.834 112.344 1.00 73.94 93 LYS A C 1
ATOM 702 O O . LYS A 1 93 ? -74.588 2.019 112.608 1.00 73.94 93 LYS A O 1
ATOM 707 N N . PHE A 1 94 ? -73.783 0.002 113.161 1.00 72.50 94 PHE A N 1
ATOM 708 C CA . PHE A 1 94 ? -73.266 0.392 114.485 1.00 72.50 94 PHE A CA 1
ATOM 709 C C . PHE A 1 94 ? -71.818 -0.049 114.761 1.00 72.50 94 PHE A C 1
ATOM 711 O O . PHE A 1 94 ? -71.283 0.253 115.822 1.00 72.50 94 PHE A O 1
ATOM 718 N N . ASP A 1 95 ? -71.159 -0.708 113.804 1.00 72.62 95 ASP A N 1
ATOM 719 C CA . ASP A 1 95 ? -69.784 -1.200 113.941 1.00 72.62 95 ASP A CA 1
ATOM 720 C C . ASP A 1 95 ? -68.831 -0.330 113.118 1.00 72.62 95 ASP A C 1
ATOM 722 O O . ASP A 1 95 ? -68.336 -0.703 112.056 1.00 72.62 95 ASP A O 1
ATOM 726 N N . HIS A 1 96 ? -68.637 0.900 113.592 1.00 75.81 96 HIS A N 1
ATOM 727 C CA . HIS A 1 96 ? -67.778 1.877 112.926 1.00 75.81 96 HIS A CA 1
ATOM 728 C C . HIS A 1 96 ? -66.336 1.373 112.811 1.00 75.81 96 HIS A C 1
ATOM 730 O O . HIS A 1 96 ? -65.673 1.675 111.825 1.00 75.81 96 HIS A O 1
ATOM 736 N N . LYS A 1 97 ? -65.877 0.569 113.779 1.00 81.38 97 LYS A N 1
ATOM 737 C CA . LYS A 1 97 ? -64.537 -0.018 113.785 1.00 81.38 97 LYS A CA 1
ATOM 738 C C . LYS A 1 97 ? -64.395 -1.107 112.714 1.00 81.38 97 LYS A C 1
ATOM 740 O O . LYS A 1 97 ? -63.509 -0.994 111.875 1.00 81.38 97 LYS A O 1
ATOM 745 N N . GLY A 1 98 ? -65.305 -2.082 112.666 1.00 79.69 98 GLY A N 1
ATOM 746 C CA . GLY A 1 98 ? -65.288 -3.141 111.650 1.00 79.69 98 GLY A CA 1
ATOM 747 C C . GLY A 1 98 ? -65.551 -2.632 110.227 1.00 79.69 98 GLY A C 1
ATOM 748 O O . GLY A 1 98 ? -64.959 -3.121 109.267 1.00 79.69 98 GLY A O 1
ATOM 749 N N . ASN A 1 99 ? -66.376 -1.592 110.064 1.00 80.50 99 ASN A N 1
ATOM 750 C CA . ASN A 1 99 ? -66.553 -0.936 108.763 1.00 80.50 99 ASN A CA 1
ATOM 751 C C . ASN A 1 99 ? -65.283 -0.205 108.305 1.00 80.50 99 ASN A C 1
ATOM 753 O O . ASN A 1 99 ? -64.976 -0.213 107.114 1.00 80.50 99 ASN A O 1
ATOM 757 N N . LEU A 1 100 ? -64.555 0.429 109.231 1.00 82.25 100 LEU A N 1
ATOM 758 C CA . LEU A 1 100 ? -63.290 1.100 108.933 1.00 82.25 100 LEU A CA 1
ATOM 759 C C . LEU A 1 100 ? -62.207 0.087 108.536 1.00 82.25 100 LEU A C 1
ATOM 761 O O . LEU A 1 100 ? -61.453 0.351 107.606 1.00 82.25 100 LEU A O 1
ATOM 765 N N . GLU A 1 101 ? -62.178 -1.083 109.176 1.00 83.25 101 GLU A N 1
ATOM 766 C CA . GLU A 1 101 ? -61.291 -2.203 108.830 1.00 83.25 101 GLU A CA 1
ATOM 767 C C . GLU A 1 101 ? -61.614 -2.788 107.442 1.00 83.25 101 GLU A C 1
ATOM 769 O O . GLU A 1 101 ? -60.709 -2.910 106.623 1.00 83.25 101 GLU A O 1
ATOM 774 N N . LEU A 1 102 ? -62.893 -3.027 107.112 1.00 83.25 102 LEU A N 1
ATOM 775 C CA . LEU A 1 102 ? -63.317 -3.483 105.774 1.00 83.25 102 LEU A CA 1
ATOM 776 C C . LEU A 1 102 ? -62.944 -2.492 104.658 1.00 83.25 102 LEU A C 1
ATOM 778 O O . LEU A 1 102 ? -62.496 -2.888 103.582 1.00 83.25 102 LEU A O 1
ATOM 782 N N . VAL A 1 103 ? -63.119 -1.190 104.910 1.00 84.56 103 VAL A N 1
ATOM 783 C CA . VAL A 1 103 ? -62.695 -0.134 103.977 1.00 84.56 103 VAL A CA 1
ATOM 784 C C . VAL A 1 103 ? -61.174 -0.076 103.883 1.00 84.56 103 VAL A C 1
ATOM 786 O O . VAL A 1 103 ? -60.645 0.080 102.786 1.00 84.56 103 VAL A O 1
ATOM 789 N N . SER A 1 104 ? -60.464 -0.214 105.004 1.00 85.06 104 SER A N 1
ATOM 790 C CA . SER A 1 104 ? -59.000 -0.224 105.044 1.00 85.06 104 SER A CA 1
ATOM 791 C C . SER A 1 104 ? -58.422 -1.401 104.252 1.00 85.06 104 SER A C 1
ATOM 793 O O . SER A 1 104 ? -57.508 -1.202 103.453 1.00 85.06 104 SER A O 1
ATOM 795 N N . GLU A 1 105 ? -59.004 -2.592 104.388 1.00 86.56 105 GLU A N 1
ATOM 796 C CA . GLU A 1 105 ? -58.590 -3.810 103.690 1.00 86.56 105 GLU A CA 1
ATOM 797 C C . GLU A 1 105 ? -58.865 -3.743 102.180 1.00 86.56 105 GLU A C 1
ATOM 799 O O . GLU A 1 105 ? -57.978 -4.040 101.378 1.00 86.56 105 GLU A O 1
ATOM 804 N N . LEU A 1 106 ? -60.054 -3.291 101.763 1.00 86.12 106 LEU A N 1
ATOM 805 C CA . LEU A 1 106 ? -60.354 -3.056 100.345 1.00 86.12 106 LEU A CA 1
ATOM 806 C C . LEU A 1 106 ? -59.432 -1.978 99.751 1.00 86.12 106 LEU A C 1
ATOM 808 O O . LEU A 1 106 ? -58.910 -2.142 98.651 1.00 86.12 106 LEU A O 1
ATOM 812 N N . ASN A 1 107 ? -59.163 -0.898 100.491 1.00 87.38 107 ASN A N 1
ATOM 813 C CA . ASN A 1 107 ? -58.235 0.152 100.068 1.00 87.38 107 ASN A CA 1
ATOM 814 C C . ASN A 1 107 ? -56.793 -0.375 99.946 1.00 87.38 107 ASN A C 1
ATOM 816 O O . ASN A 1 107 ? -56.090 -0.016 99.004 1.00 87.38 107 ASN A O 1
ATOM 820 N N . ALA A 1 108 ? -56.361 -1.259 100.851 1.00 90.81 108 ALA A N 1
ATOM 821 C CA . ALA A 1 108 ? -55.066 -1.928 100.766 1.00 90.81 108 ALA A CA 1
ATOM 822 C C . ALA A 1 108 ? -54.978 -2.819 99.516 1.00 90.81 108 ALA A C 1
ATOM 824 O O . ALA A 1 108 ? -54.029 -2.675 98.745 1.00 90.81 108 ALA A O 1
ATOM 825 N N . ARG A 1 109 ? -55.993 -3.656 99.250 1.00 89.44 109 ARG A N 1
ATOM 826 C CA . ARG A 1 109 ? -56.057 -4.499 98.040 1.00 89.44 109 ARG A CA 1
ATOM 827 C C . ARG A 1 109 ? -56.064 -3.665 96.751 1.00 89.44 109 ARG A C 1
ATOM 829 O O . ARG A 1 109 ? -55.297 -3.952 95.834 1.00 89.44 109 ARG A O 1
ATOM 836 N N . LEU A 1 110 ? -56.838 -2.577 96.705 1.00 90.06 110 LEU A N 1
ATOM 837 C CA . LEU A 1 110 ? -56.857 -1.639 95.574 1.00 90.06 110 LEU A CA 1
ATOM 838 C C . LEU A 1 110 ? -55.502 -0.952 95.354 1.00 90.06 110 LEU A C 1
ATOM 840 O O . LEU A 1 110 ? -55.066 -0.821 94.215 1.00 90.06 110 LEU A O 1
ATOM 844 N N . LYS A 1 111 ? -54.795 -0.547 96.417 1.00 91.56 111 LYS A N 1
ATOM 845 C CA . LYS A 1 111 ? -53.445 0.036 96.302 1.00 91.56 111 LYS A CA 1
ATOM 846 C C . LYS A 1 111 ? -52.440 -0.939 95.692 1.00 91.56 111 LYS A C 1
ATOM 848 O O . LYS A 1 111 ? -51.616 -0.518 94.883 1.00 91.56 111 LYS A O 1
ATOM 853 N N . VAL A 1 112 ? -52.505 -2.218 96.064 1.00 91.31 112 VAL A N 1
ATOM 854 C CA . VAL A 1 112 ? -51.656 -3.267 95.476 1.00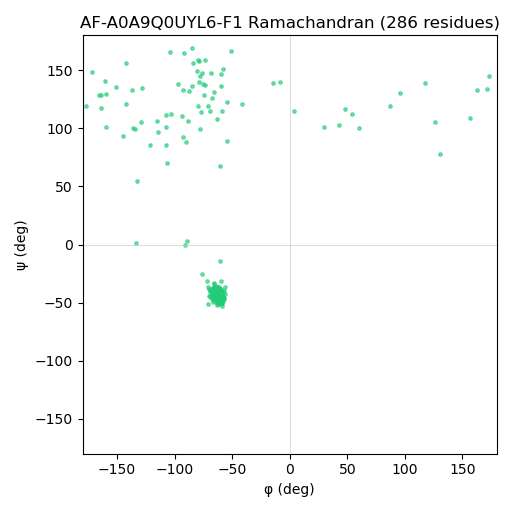 91.31 112 VAL A CA 1
ATOM 855 C C . VAL A 1 112 ? -51.995 -3.467 93.996 1.00 91.31 112 VAL A C 1
ATOM 857 O O . VAL A 1 112 ? -51.087 -3.484 93.169 1.00 91.31 112 VAL A O 1
ATOM 860 N N . CYS A 1 113 ? -53.284 -3.506 93.646 1.00 90.75 113 CYS A N 1
ATOM 861 C CA . CYS A 1 113 ? -53.747 -3.576 92.257 1.00 90.75 113 CYS A CA 1
ATOM 862 C C . CYS A 1 113 ? -53.260 -2.383 91.413 1.00 90.75 113 CYS A C 1
ATOM 864 O O . CYS A 1 113 ? -52.741 -2.579 90.318 1.00 90.75 113 CYS A O 1
ATOM 866 N N . ILE A 1 114 ? -53.360 -1.149 91.923 1.00 91.81 114 ILE A N 1
ATOM 867 C CA . ILE A 1 114 ? -52.871 0.057 91.230 1.00 91.81 114 ILE A CA 1
ATOM 868 C C . ILE A 1 114 ? -51.360 -0.026 90.987 1.00 91.81 114 ILE A C 1
ATOM 870 O O . ILE A 1 114 ? -50.916 0.210 89.866 1.00 91.81 114 ILE A O 1
ATOM 874 N N . LYS A 1 115 ? -50.571 -0.395 92.006 1.00 91.56 115 LYS A N 1
ATOM 875 C CA . LYS A 1 115 ? -49.114 -0.554 91.861 1.00 91.56 115 LYS A CA 1
ATOM 876 C C . LYS A 1 115 ? -48.751 -1.639 90.847 1.00 91.56 115 LYS A C 1
ATOM 878 O O . LYS A 1 115 ? -47.805 -1.465 90.083 1.00 91.56 115 LYS A O 1
ATOM 883 N N . TRP A 1 116 ? -49.496 -2.745 90.827 1.00 91.50 116 TRP A N 1
ATOM 884 C CA . TRP A 1 116 ? -49.312 -3.801 89.835 1.00 91.50 116 TRP A CA 1
ATOM 885 C C . TRP A 1 116 ? -49.589 -3.300 88.413 1.00 91.50 116 TRP A C 1
ATOM 887 O O . TRP A 1 116 ? -48.764 -3.521 87.528 1.00 91.50 116 TRP A O 1
ATOM 897 N N . PHE A 1 117 ? -50.691 -2.570 88.198 1.00 90.75 117 PHE A N 1
ATOM 898 C CA . PHE A 1 117 ? -50.991 -1.966 86.896 1.00 90.75 117 PHE A CA 1
ATOM 899 C C . PHE A 1 117 ? -49.922 -0.978 86.455 1.00 90.75 117 PHE A C 1
ATOM 901 O O . PHE A 1 117 ? -49.468 -1.074 85.325 1.00 90.75 117 PHE A O 1
ATOM 908 N N . GLN A 1 118 ? -49.483 -0.079 87.340 1.00 92.50 118 GLN A N 1
ATOM 909 C CA . GLN A 1 118 ? -48.420 0.883 87.035 1.00 92.50 118 GLN A CA 1
ATOM 910 C C . GLN A 1 118 ? -47.141 0.171 86.584 1.00 92.50 118 GLN A C 1
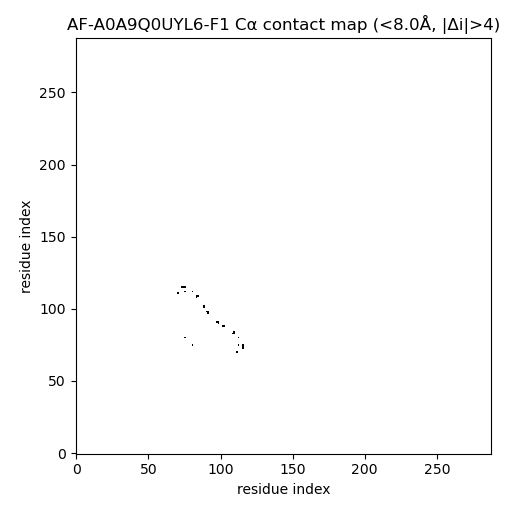ATOM 912 O O . GLN A 1 118 ? -46.604 0.490 85.529 1.00 92.50 118 GLN A O 1
ATOM 917 N N . LYS A 1 119 ? -46.715 -0.867 87.315 1.00 92.00 119 LYS A N 1
ATOM 918 C CA . LYS A 1 119 ? -45.548 -1.678 86.945 1.00 92.00 119 LYS A CA 1
ATOM 919 C C . LYS A 1 119 ? -45.737 -2.400 85.605 1.00 92.00 119 LYS A C 1
ATOM 921 O O . LYS A 1 119 ? -44.791 -2.530 84.832 1.00 92.00 119 LYS A O 1
ATOM 926 N N . ARG A 1 120 ? -46.947 -2.898 85.327 1.00 90.12 120 ARG A N 1
ATOM 927 C CA . ARG A 1 120 ? -47.269 -3.570 84.061 1.00 90.12 120 ARG A CA 1
ATOM 928 C C . ARG A 1 120 ? -47.291 -2.597 82.881 1.00 90.12 120 ARG A C 1
ATOM 930 O O . ARG A 1 120 ? -46.776 -2.943 81.824 1.00 90.12 120 ARG A O 1
ATOM 937 N N . ASP A 1 121 ? -47.846 -1.404 83.065 1.00 92.12 121 ASP A N 1
ATOM 938 C CA . ASP A 1 121 ? -47.880 -0.345 82.054 1.00 92.12 121 ASP A CA 1
ATOM 939 C C . ASP A 1 121 ? -46.469 0.184 81.765 1.00 92.12 121 ASP A C 1
ATOM 941 O O . ASP A 1 121 ? -46.102 0.320 80.603 1.00 92.12 121 ASP A O 1
ATOM 945 N N . GLU A 1 122 ? -45.635 0.393 82.789 1.00 94.00 122 GLU A N 1
ATOM 946 C CA . GLU A 1 122 ? -44.214 0.734 82.619 1.00 94.00 122 GLU A CA 1
ATOM 947 C C . GLU A 1 122 ? -43.476 -0.330 81.794 1.00 94.00 122 GLU A C 1
ATOM 949 O O . GLU A 1 122 ? -42.774 0.005 80.839 1.00 94.00 122 GLU A O 1
ATOM 954 N N . ALA A 1 123 ? -43.687 -1.616 82.101 1.00 93.00 123 ALA A N 1
ATOM 955 C CA . ALA A 1 123 ? -43.103 -2.719 81.339 1.00 93.00 123 ALA A CA 1
ATOM 956 C C . ALA A 1 123 ? -43.622 -2.777 79.891 1.00 93.00 123 ALA A C 1
ATOM 958 O O . ALA A 1 123 ? -42.862 -3.111 78.980 1.00 93.00 123 ALA A O 1
ATOM 959 N N . HIS A 1 124 ? -44.896 -2.443 79.661 1.00 94.81 124 HIS A N 1
ATOM 960 C CA . HIS A 1 124 ? -45.466 -2.349 78.318 1.00 94.81 124 HIS A CA 1
ATOM 961 C C . HIS A 1 124 ? -44.838 -1.204 77.524 1.00 94.81 124 HIS A C 1
ATOM 963 O O . HIS A 1 124 ? -44.370 -1.437 76.416 1.00 94.81 124 HIS A O 1
ATOM 969 N N . VAL A 1 125 ? -44.755 -0.000 78.099 1.00 96.00 125 VAL A N 1
ATOM 970 C CA . VAL A 1 125 ? -44.126 1.173 77.468 1.00 96.00 125 VAL A CA 1
ATOM 971 C C . VAL A 1 125 ? -42.649 0.905 77.168 1.00 96.00 125 VAL A C 1
ATOM 973 O O . VAL A 1 125 ? -42.166 1.223 76.082 1.00 96.00 125 VAL A O 1
ATOM 976 N N . GLU A 1 126 ? -41.923 0.271 78.092 1.00 95.56 126 GLU A N 1
ATOM 977 C CA . GLU A 1 126 ? -40.537 -0.142 77.857 1.00 95.56 126 GLU A CA 1
ATOM 978 C C . GLU A 1 126 ? -40.443 -1.186 76.727 1.00 95.56 126 GLU A C 1
ATOM 980 O O . GLU A 1 126 ? -39.544 -1.120 75.884 1.00 95.56 126 GLU A O 1
ATOM 985 N N . GLY A 1 127 ? -41.379 -2.139 76.683 1.00 95.62 127 GLY A N 1
ATOM 986 C CA . GLY A 1 127 ? -41.495 -3.146 75.628 1.00 95.62 127 GLY A CA 1
ATOM 987 C C . GLY A 1 127 ? -41.786 -2.544 74.252 1.00 95.62 127 GLY A C 1
ATOM 988 O O . GLY A 1 127 ? -41.094 -2.871 73.287 1.00 95.62 127 GLY A O 1
ATOM 989 N N . GLU A 1 128 ? -42.747 -1.624 74.163 1.00 95.38 128 GLU A N 1
ATOM 990 C CA . GLU A 1 128 ? -43.057 -0.860 72.951 1.00 95.38 128 GLU A CA 1
ATOM 991 C C . GLU A 1 128 ? -41.852 -0.035 72.494 1.00 95.38 128 GLU A C 1
ATOM 993 O O . GLU A 1 128 ? -41.498 -0.078 71.319 1.00 95.38 128 GLU A O 1
ATOM 998 N N . GLY A 1 129 ? -41.151 0.633 73.416 1.00 96.94 129 GLY A N 1
ATOM 999 C CA . GLY A 1 129 ? -39.926 1.371 73.104 1.00 96.94 129 GLY A CA 1
ATOM 1000 C C . GLY A 1 129 ? -38.814 0.474 72.549 1.00 96.94 129 GLY A C 1
ATOM 1001 O O . GLY A 1 129 ? -38.146 0.833 71.578 1.00 96.94 129 GLY A O 1
ATOM 1002 N N . LYS A 1 130 ? -38.628 -0.730 73.108 1.00 97.19 130 LYS A N 1
ATOM 1003 C CA . LYS A 1 130 ? -37.673 -1.725 72.584 1.00 97.19 130 LYS A CA 1
ATOM 1004 C C . LYS A 1 130 ? -38.063 -2.214 71.189 1.00 97.19 130 LYS A C 1
ATOM 1006 O O . LYS A 1 130 ? -37.187 -2.329 70.333 1.00 97.19 130 LYS A O 1
ATOM 1011 N N . LEU A 1 131 ? -39.348 -2.489 70.959 1.00 97.06 131 LEU A N 1
ATOM 1012 C CA . LEU A 1 131 ? -39.859 -2.903 69.650 1.00 97.06 131 LEU A CA 1
ATOM 1013 C C . LEU A 1 131 ? -39.696 -1.794 68.608 1.00 97.06 131 LEU A C 1
ATOM 1015 O O . LEU A 1 131 ? -39.228 -2.079 67.508 1.00 97.06 131 LEU A O 1
ATOM 1019 N N . GLN A 1 132 ? -39.995 -0.544 68.964 1.00 98.00 132 GLN A N 1
ATOM 1020 C CA . GLN A 1 132 ? -39.808 0.604 68.079 1.00 98.00 132 GLN A CA 1
ATOM 1021 C C . GLN A 1 132 ? -38.333 0.789 67.713 1.00 98.00 132 GLN A C 1
ATOM 1023 O O . GLN A 1 132 ? -37.999 0.866 66.536 1.00 98.00 132 GLN A O 1
ATOM 1028 N N . ASN A 1 133 ? -37.430 0.747 68.697 1.00 97.38 133 ASN A N 1
ATOM 1029 C CA . ASN A 1 133 ? -35.989 0.828 68.445 1.00 97.38 133 ASN A CA 1
ATOM 1030 C C . ASN A 1 133 ? -35.491 -0.307 67.532 1.00 97.38 133 ASN A C 1
ATOM 1032 O O . ASN A 1 133 ? -34.613 -0.093 66.695 1.00 97.38 133 ASN A O 1
ATOM 1036 N N . ALA A 1 134 ? -36.026 -1.523 67.692 1.00 97.75 134 ALA A N 1
ATOM 1037 C CA . ALA A 1 134 ? -35.678 -2.658 66.841 1.00 97.75 134 ALA A CA 1
ATOM 1038 C C . ALA A 1 134 ? -36.201 -2.489 65.405 1.00 97.75 134 ALA A C 1
ATOM 1040 O O . ALA A 1 134 ? -35.487 -2.830 64.461 1.00 97.75 134 ALA A O 1
ATOM 1041 N N . LEU A 1 135 ? -37.413 -1.948 65.245 1.00 97.88 135 LEU A N 1
ATOM 1042 C CA . LEU A 1 135 ? -38.002 -1.625 63.948 1.00 97.88 135 LEU A CA 1
ATOM 1043 C C . LEU A 1 135 ? -37.180 -0.548 63.230 1.00 97.88 135 LEU A C 1
ATOM 1045 O O . LEU A 1 135 ? -36.717 -0.788 62.119 1.00 97.88 135 LEU A O 1
ATOM 1049 N N . ASP A 1 136 ? -36.875 0.562 63.905 1.00 98.19 136 ASP A N 1
ATOM 1050 C CA . ASP A 1 136 ? -36.062 1.652 63.353 1.00 98.19 136 ASP A CA 1
ATOM 1051 C C . ASP A 1 136 ? -34.655 1.168 62.955 1.00 98.19 136 ASP A C 1
ATOM 1053 O O . ASP A 1 136 ? -34.107 1.560 61.921 1.00 98.19 136 ASP A O 1
ATOM 1057 N N . ALA A 1 137 ? -34.055 0.277 63.755 1.00 97.94 137 ALA A N 1
ATOM 1058 C CA . ALA A 1 137 ? -32.760 -0.322 63.444 1.00 97.94 137 ALA A CA 1
ATOM 1059 C C . ALA A 1 137 ? -32.813 -1.235 62.207 1.00 97.94 137 ALA A C 1
ATOM 1061 O O . ALA A 1 137 ? -31.865 -1.251 61.414 1.00 97.94 137 ALA A O 1
ATOM 1062 N N . LEU A 1 138 ? -33.899 -1.994 62.031 1.00 97.50 138 LEU A N 1
ATOM 1063 C CA . LEU A 1 138 ? -34.110 -2.834 60.851 1.00 97.50 138 LEU A CA 1
ATOM 1064 C C . LEU A 1 138 ? -34.383 -1.993 59.604 1.00 97.50 138 LEU A C 1
ATOM 1066 O O . LEU A 1 138 ? -33.744 -2.243 58.584 1.00 97.50 138 LEU A O 1
ATOM 1070 N N . ASP A 1 139 ? -35.232 -0.972 59.694 1.00 97.88 139 ASP A N 1
ATOM 1071 C CA . ASP A 1 139 ? -35.531 -0.059 58.587 1.00 97.88 139 ASP A CA 1
ATOM 1072 C C . ASP A 1 139 ? -34.275 0.678 58.123 1.00 97.88 139 ASP A C 1
ATOM 1074 O O . ASP A 1 139 ? -33.973 0.719 56.926 1.00 97.88 139 ASP A O 1
ATOM 1078 N N . LYS A 1 140 ? -33.467 1.176 59.069 1.00 98.38 140 LYS A N 1
ATOM 1079 C CA . LYS A 1 140 ? -32.172 1.786 58.759 1.00 98.38 140 LYS A CA 1
ATOM 1080 C C . LYS A 1 140 ? -31.251 0.807 58.033 1.00 98.38 140 LYS A C 1
ATOM 1082 O O . LYS A 1 140 ? -30.652 1.166 57.021 1.00 98.38 140 LYS A O 1
ATOM 1087 N N . LYS A 1 141 ? -31.155 -0.436 58.512 1.00 98.38 141 LYS A N 1
ATOM 1088 C CA . LYS A 1 141 ? -30.333 -1.472 57.874 1.00 98.38 141 LYS A CA 1
ATOM 1089 C C . LYS A 1 141 ? -30.844 -1.815 56.471 1.00 98.38 141 LYS A C 1
ATOM 1091 O O . LYS A 1 141 ? -30.036 -1.984 55.561 1.00 98.38 141 LYS A O 1
ATOM 1096 N N . CYS A 1 142 ? -32.158 -1.900 56.280 1.00 97.94 142 CYS A N 1
ATOM 1097 C CA . CYS A 1 142 ? -32.771 -2.105 54.971 1.00 97.94 142 CYS A CA 1
ATOM 1098 C C . CYS A 1 142 ? -32.410 -0.964 54.010 1.00 97.94 142 CYS A C 1
ATOM 1100 O O . CYS A 1 142 ? -31.874 -1.240 52.935 1.00 97.94 142 CYS A O 1
ATOM 1102 N N . ALA A 1 143 ? -32.582 0.293 54.426 1.00 98.25 143 ALA A N 1
ATOM 1103 C CA . ALA A 1 143 ? -32.222 1.466 53.629 1.00 98.25 143 ALA A CA 1
ATOM 1104 C C . ALA A 1 143 ? -30.722 1.507 53.272 1.00 98.25 143 ALA A C 1
ATOM 1106 O O . ALA A 1 143 ? -30.365 1.792 52.129 1.00 98.25 143 ALA A O 1
ATOM 1107 N N . GLU A 1 144 ? -29.834 1.172 54.216 1.00 98.25 144 GLU A N 1
ATOM 1108 C CA . GLU A 1 144 ? -28.389 1.072 53.967 1.00 98.25 144 GLU A CA 1
ATOM 1109 C C . GLU A 1 144 ? -28.067 0.003 52.910 1.00 98.25 144 GLU A C 1
ATOM 1111 O O . GLU A 1 144 ? -27.301 0.264 51.980 1.00 98.25 144 GLU A O 1
ATOM 1116 N N . THR A 1 145 ? -28.678 -1.184 53.006 1.00 97.69 145 THR A N 1
ATOM 1117 C CA . THR A 1 145 ? -28.460 -2.254 52.020 1.00 97.69 145 THR A CA 1
ATOM 1118 C C . THR A 1 145 ? -29.024 -1.914 50.642 1.00 97.69 145 THR A C 1
ATOM 1120 O O . THR A 1 145 ? -28.382 -2.213 49.635 1.00 97.69 145 THR A O 1
ATOM 1123 N N . GLU A 1 146 ? -30.182 -1.256 50.572 1.00 98.19 146 GLU A N 1
ATOM 1124 C CA . GLU A 1 146 ? -30.773 -0.797 49.313 1.00 98.19 146 GLU A CA 1
ATOM 1125 C C . GLU A 1 146 ? -29.885 0.261 48.646 1.00 98.19 146 GLU A C 1
ATOM 1127 O O . GLU A 1 146 ? -29.586 0.159 47.454 1.00 98.19 146 GLU A O 1
ATOM 1132 N N . ALA A 1 147 ? -29.372 1.221 49.422 1.00 98.31 147 ALA A N 1
ATOM 1133 C CA . ALA A 1 147 ? -28.437 2.228 48.931 1.00 98.31 147 ALA A CA 1
ATOM 1134 C C . ALA A 1 147 ? -27.126 1.603 48.422 1.00 98.31 147 ALA A C 1
ATOM 1136 O O . ALA A 1 147 ? -26.626 1.987 47.361 1.00 98.31 147 ALA A O 1
ATOM 1137 N N . GLU A 1 148 ? -26.573 0.614 49.134 1.00 98.50 148 GLU A N 1
ATOM 1138 C CA . GLU A 1 148 ? -25.370 -0.097 48.695 1.00 98.50 148 GLU A CA 1
ATOM 1139 C C . GLU A 1 148 ? -25.611 -0.865 47.385 1.00 98.50 148 GLU A C 1
ATOM 1141 O O . GLU A 1 148 ? -24.764 -0.846 46.485 1.00 98.50 148 GLU A O 1
ATOM 1146 N N . MET A 1 149 ? -26.767 -1.523 47.254 1.00 98.31 149 MET A N 1
ATOM 1147 C CA . MET A 1 149 ? -27.152 -2.250 46.042 1.00 98.31 149 MET A CA 1
ATOM 1148 C C . MET A 1 149 ? -27.352 -1.310 44.856 1.00 98.31 149 MET A C 1
ATOM 1150 O O . MET A 1 149 ? -26.795 -1.570 43.789 1.00 98.31 149 MET A O 1
ATOM 1154 N N . LYS A 1 150 ? -28.040 -0.184 45.055 1.00 98.56 150 LYS A N 1
ATOM 1155 C CA . LYS A 1 150 ? -28.216 0.846 44.027 1.00 98.56 150 LYS A CA 1
ATOM 1156 C C . LYS A 1 150 ? -26.875 1.417 43.560 1.00 98.56 150 LYS A C 1
ATOM 1158 O O . LYS A 1 150 ? -26.616 1.508 42.366 1.00 98.56 150 LYS A O 1
ATOM 1163 N N . ASN A 1 151 ? -25.967 1.710 44.490 1.00 98.38 151 ASN A N 1
ATOM 1164 C CA . ASN A 1 151 ? -24.626 2.190 44.157 1.00 98.38 151 ASN A CA 1
ATOM 1165 C C . ASN A 1 151 ? -23.817 1.143 43.356 1.00 98.38 151 ASN A C 1
ATOM 1167 O O . ASN A 1 151 ? -23.078 1.489 42.433 1.00 98.38 151 ASN A O 1
ATOM 1171 N N . LYS A 1 152 ? -23.956 -0.154 43.677 1.00 98.62 152 LYS A N 1
ATOM 1172 C CA . LYS A 1 152 ? -23.356 -1.241 42.880 1.00 98.62 152 LYS A CA 1
ATOM 1173 C C . LYS A 1 152 ? -23.959 -1.311 41.478 1.00 98.62 152 LYS A C 1
ATOM 1175 O O . LYS A 1 152 ? -23.207 -1.462 40.520 1.00 98.62 152 LYS A O 1
ATOM 1180 N N . GLU A 1 153 ? -25.277 -1.191 41.353 1.00 98.31 153 GLU A N 1
ATOM 1181 C CA . GLU A 1 153 ? -25.977 -1.182 40.066 1.00 98.31 153 GLU A CA 1
ATOM 1182 C C . GLU A 1 153 ? -25.534 -0.011 39.180 1.00 98.31 153 GLU A C 1
ATOM 1184 O O . GLU A 1 153 ? -25.218 -0.218 38.008 1.00 98.31 153 GLU A O 1
ATOM 1189 N N . GLU A 1 154 ? -25.423 1.193 39.742 1.00 98.50 154 GLU A N 1
ATOM 1190 C CA . GLU A 1 154 ? -24.923 2.380 39.041 1.00 98.50 154 GLU A CA 1
ATOM 1191 C C . GLU A 1 154 ? -23.476 2.181 38.567 1.00 98.50 154 GLU A C 1
ATOM 1193 O O . GLU A 1 154 ? -23.165 2.445 37.404 1.00 98.50 154 GLU A O 1
ATOM 1198 N N . ARG A 1 155 ? -22.600 1.624 39.418 1.00 98.56 155 ARG A N 1
ATOM 1199 C CA . ARG A 1 155 ? -21.216 1.286 39.041 1.00 98.56 155 ARG A CA 1
ATOM 1200 C C . ARG A 1 155 ? -21.150 0.263 37.912 1.00 98.56 155 ARG A C 1
ATOM 1202 O O . ARG A 1 155 ? -20.426 0.477 36.944 1.00 98.56 155 ARG A O 1
ATOM 1209 N N . TYR A 1 156 ? -21.905 -0.832 38.005 1.00 98.56 156 TYR A N 1
ATOM 1210 C CA . TYR A 1 156 ? -21.937 -1.835 36.938 1.00 98.56 156 TYR A CA 1
ATOM 1211 C C . TYR A 1 156 ? -22.513 -1.264 35.641 1.00 98.56 156 TYR A C 1
ATOM 1213 O O . TYR A 1 156 ? -21.984 -1.544 34.568 1.00 98.56 156 TYR A O 1
ATOM 1221 N N . SER A 1 157 ? -23.539 -0.419 35.726 1.00 98.69 157 SER A N 1
ATOM 1222 C CA . SER A 1 157 ? -24.131 0.253 34.566 1.00 98.69 157 SER A CA 1
ATOM 1223 C C . SER A 1 157 ? -23.148 1.213 33.888 1.00 98.69 157 SER A C 1
ATOM 1225 O O . SER A 1 157 ? -23.073 1.239 32.656 1.00 98.69 157 SER A O 1
ATOM 1227 N N . ALA A 1 158 ? -22.349 1.949 34.669 1.00 98.69 158 ALA A N 1
ATOM 1228 C CA . ALA A 1 158 ? -21.282 2.806 34.158 1.00 98.69 158 ALA A CA 1
ATOM 1229 C C . ALA A 1 158 ? -20.205 1.985 33.433 1.00 98.69 158 ALA A C 1
ATOM 1231 O O . ALA A 1 158 ? -19.947 2.225 32.256 1.00 98.69 158 ALA A O 1
ATOM 1232 N N . THR A 1 159 ? -19.673 0.935 34.070 1.00 98.69 159 THR A N 1
ATOM 1233 C CA . THR A 1 159 ? -18.668 0.053 33.452 1.00 98.69 159 THR A CA 1
ATOM 1234 C C . THR A 1 159 ? -19.189 -0.628 32.184 1.00 98.69 159 THR A C 1
ATOM 1236 O O . THR A 1 159 ? -18.471 -0.730 31.193 1.00 98.69 159 THR A O 1
ATOM 1239 N N . ILE A 1 160 ? -20.448 -1.079 32.166 1.00 98.50 160 ILE A N 1
ATOM 1240 C CA . ILE A 1 160 ? -21.063 -1.656 30.959 1.00 98.50 160 ILE A CA 1
ATOM 1241 C C . ILE A 1 160 ? -21.114 -0.624 29.826 1.00 98.50 160 ILE A C 1
ATOM 1243 O O . ILE A 1 160 ? -20.895 -0.977 28.666 1.00 98.50 160 ILE A O 1
ATOM 1247 N N . SER A 1 161 ? -21.414 0.634 30.145 1.00 98.69 161 SER A N 1
ATOM 1248 C CA . SER A 1 161 ? -21.486 1.715 29.159 1.00 98.69 161 SER A CA 1
ATOM 1249 C C . SER A 1 161 ? -20.103 2.061 28.601 1.00 98.69 161 SER A C 1
ATOM 1251 O O . SER A 1 161 ? -19.951 2.139 27.383 1.00 98.69 161 SER A O 1
ATOM 1253 N N . GLU A 1 162 ? -19.090 2.166 29.464 1.00 98.75 162 GLU A N 1
ATOM 1254 C CA . GLU A 1 162 ? -17.687 2.378 29.077 1.00 98.75 162 GLU A CA 1
ATOM 1255 C C . GLU A 1 162 ? -17.177 1.247 28.175 1.00 98.75 162 GLU A C 1
ATOM 1257 O O . GLU A 1 162 ? -16.710 1.504 27.068 1.00 98.75 162 GLU A O 1
ATOM 1262 N N . LEU A 1 163 ? -17.365 -0.016 28.574 1.00 98.69 163 LEU A N 1
ATOM 1263 C CA . LEU A 1 163 ? -16.935 -1.171 27.777 1.00 98.69 163 LEU A CA 1
ATOM 1264 C C . LEU A 1 163 ? -17.621 -1.227 26.407 1.00 98.69 163 LEU A C 1
ATOM 1266 O O . LEU A 1 163 ? -17.003 -1.619 25.418 1.00 98.69 163 LEU A O 1
ATOM 1270 N N . ARG A 1 164 ? -18.900 -0.842 26.321 1.00 98.75 164 ARG A N 1
ATOM 1271 C CA . ARG A 1 164 ? -19.604 -0.744 25.032 1.00 98.75 164 ARG A CA 1
ATOM 1272 C C . ARG A 1 164 ? -18.998 0.344 24.151 1.00 98.75 164 ARG A C 1
ATOM 1274 O O . ARG A 1 164 ? -18.784 0.084 22.970 1.00 98.75 164 ARG A O 1
ATOM 1281 N N . GLN A 1 165 ? -18.693 1.510 24.718 1.00 98.75 165 GLN A N 1
ATOM 1282 C CA . GLN A 1 165 ? -18.064 2.619 24.000 1.00 98.75 165 GLN A CA 1
ATOM 1283 C C . GLN A 1 165 ? -16.652 2.261 23.511 1.00 98.75 165 GLN A C 1
ATOM 1285 O O . GLN A 1 165 ? -16.303 2.523 22.357 1.00 98.75 165 GLN A O 1
ATOM 1290 N N . GLU A 1 166 ? -15.842 1.632 24.362 1.00 98.69 166 GLU A N 1
ATOM 1291 C CA . GLU A 1 166 ? -14.510 1.148 23.996 1.00 98.69 166 GLU A CA 1
ATOM 1292 C C . GLU A 1 166 ? -14.588 0.122 22.866 1.00 98.69 166 GLU A C 1
ATOM 1294 O O . GLU A 1 166 ? -13.834 0.216 21.897 1.00 98.69 166 GLU A O 1
ATOM 1299 N N . ASN A 1 167 ? -15.538 -0.813 22.939 1.00 98.50 167 ASN A N 1
ATOM 1300 C CA . ASN A 1 167 ? -15.736 -1.822 21.904 1.00 98.50 167 ASN A CA 1
ATOM 1301 C C . ASN A 1 167 ? -16.119 -1.183 20.559 1.00 98.50 167 ASN A C 1
ATOM 1303 O O . ASN A 1 167 ? -15.508 -1.500 19.539 1.00 98.50 167 ASN A O 1
ATOM 1307 N N . THR A 1 168 ? -17.038 -0.208 20.550 1.00 98.75 168 THR A N 1
ATOM 1308 C CA . THR A 1 168 ? -17.372 0.537 19.323 1.00 98.75 168 THR A CA 1
ATOM 1309 C C . THR A 1 168 ? -16.170 1.302 18.766 1.00 98.75 168 THR A C 1
ATOM 1311 O O . THR A 1 168 ? -15.900 1.221 17.571 1.00 98.75 168 THR A O 1
ATOM 1314 N N . CYS A 1 169 ? -15.383 1.963 19.621 1.00 98.56 169 CYS A N 1
ATOM 1315 C CA . CYS A 1 169 ? -14.180 2.694 19.212 1.00 98.56 169 CYS A CA 1
ATOM 1316 C C . CYS A 1 169 ? -13.120 1.761 18.601 1.00 98.56 169 CYS A C 1
ATOM 1318 O O . CYS A 1 169 ? -12.525 2.060 17.562 1.00 98.56 169 CYS A O 1
ATOM 1320 N N . VAL A 1 170 ? -12.892 0.598 19.216 1.00 98.75 170 VAL A N 1
ATOM 1321 C CA . VAL A 1 170 ? -11.969 -0.418 18.693 1.00 98.75 170 VAL A CA 1
ATOM 1322 C C . VAL A 1 170 ? -12.468 -0.971 17.360 1.00 98.75 170 VAL A C 1
ATOM 1324 O O . VAL A 1 170 ? -11.668 -1.127 16.439 1.00 98.75 170 VAL A O 1
ATOM 1327 N N . GLN A 1 171 ? -13.769 -1.224 17.224 1.00 98.75 171 GLN A N 1
ATOM 1328 C CA . GLN A 1 171 ? -14.359 -1.718 15.983 1.00 98.75 171 GLN A CA 1
ATOM 1329 C C . GLN A 1 171 ? -14.227 -0.701 14.837 1.00 98.75 171 GLN A C 1
ATOM 1331 O O . GLN A 1 171 ? -13.841 -1.078 13.732 1.00 98.75 171 GLN A O 1
ATOM 1336 N N . GLU A 1 172 ? -14.467 0.586 15.095 1.00 98.69 172 GLU A N 1
ATOM 1337 C CA . GLU A 1 172 ? -14.263 1.662 14.114 1.00 98.69 172 GLU A CA 1
ATOM 1338 C C . GLU A 1 172 ? -12.797 1.769 13.677 1.00 98.69 172 GLU A C 1
ATOM 1340 O O . GLU A 1 172 ? -12.498 1.838 12.481 1.00 98.69 172 GLU A O 1
ATOM 1345 N N . ARG A 1 173 ? -11.863 1.726 14.636 1.00 98.69 173 ARG A N 1
ATOM 1346 C CA . ARG A 1 173 ? -10.421 1.731 14.347 1.00 98.69 173 ARG A CA 1
ATOM 1347 C C . ARG A 1 173 ? -9.991 0.514 13.536 1.00 98.69 173 ARG A C 1
ATOM 1349 O O . ARG A 1 173 ? -9.176 0.665 12.633 1.00 98.69 173 ARG A O 1
ATOM 1356 N N . LEU A 1 174 ? -10.532 -0.664 13.843 1.00 98.62 174 LEU A N 1
ATOM 1357 C CA . LEU A 1 174 ? -10.243 -1.894 13.110 1.00 98.62 174 LEU A CA 1
ATOM 1358 C C . LEU A 1 174 ? -10.687 -1.777 11.650 1.00 98.62 174 LEU A C 1
ATOM 1360 O O . LEU A 1 174 ? -9.886 -2.030 10.758 1.00 98.62 174 LEU A O 1
ATOM 1364 N N . VAL A 1 175 ? -11.924 -1.336 11.405 1.00 98.75 175 VAL A N 1
ATOM 1365 C CA . VAL A 1 175 ? -12.448 -1.145 10.042 1.00 98.75 175 VAL A CA 1
ATOM 1366 C C . VAL A 1 175 ? -11.603 -0.134 9.265 1.00 98.75 175 VAL A C 1
ATOM 1368 O O . VAL A 1 175 ? -11.266 -0.368 8.103 1.00 98.75 175 VAL A O 1
ATOM 1371 N N . LYS A 1 176 ? -11.215 0.973 9.909 1.00 98.75 176 LYS A N 1
ATOM 1372 C CA . LYS A 1 176 ? -10.345 1.981 9.298 1.00 98.75 176 LYS A CA 1
ATOM 1373 C C . LYS A 1 176 ? -8.983 1.395 8.915 1.00 98.75 176 LYS A C 1
ATOM 1375 O O . LYS A 1 176 ? -8.586 1.505 7.758 1.00 98.75 176 LYS A O 1
ATOM 1380 N N . GLU A 1 177 ? -8.308 0.722 9.840 1.00 98.56 177 GLU A N 1
ATOM 1381 C CA . GLU A 1 177 ? -7.001 0.100 9.591 1.00 98.56 177 GLU A CA 1
ATOM 1382 C C . GLU A 1 177 ? -7.074 -0.975 8.491 1.00 98.56 177 GLU A C 1
ATOM 1384 O O . GLU A 1 177 ? -6.205 -1.055 7.623 1.00 98.56 177 GLU A O 1
ATOM 1389 N N . GLU A 1 178 ? -8.134 -1.790 8.473 1.00 98.69 178 GLU A N 1
ATOM 1390 C CA . GLU A 1 178 ? -8.362 -2.778 7.413 1.00 98.69 178 GLU A CA 1
ATOM 1391 C C . GLU A 1 178 ? -8.527 -2.117 6.040 1.00 98.69 178 GLU A C 1
ATOM 1393 O O . GLU A 1 178 ? -7.969 -2.613 5.055 1.00 98.69 178 GLU A O 1
ATOM 1398 N N . SER A 1 179 ? -9.236 -0.986 5.968 1.00 98.62 179 SER A N 1
ATOM 1399 C CA . SER A 1 179 ? -9.387 -0.222 4.726 1.00 98.62 179 SER A CA 1
ATOM 1400 C C . SER A 1 179 ? -8.060 0.384 4.246 1.00 98.62 179 SER A C 1
ATOM 1402 O O . SER A 1 179 ? -7.664 0.153 3.103 1.00 98.62 179 SER A O 1
ATOM 1404 N N . GLU A 1 180 ? -7.300 1.038 5.131 1.00 98.69 180 GLU A N 1
ATOM 1405 C CA . GLU A 1 180 ? -5.998 1.641 4.812 1.00 98.69 180 GLU A CA 1
ATOM 1406 C C . GLU A 1 180 ? -4.976 0.582 4.373 1.00 98.69 180 GLU A C 1
ATOM 1408 O O . GLU A 1 180 ? -4.229 0.773 3.407 1.00 98.69 180 GLU A O 1
ATOM 1413 N N . LYS A 1 181 ? -4.985 -0.593 5.014 1.00 98.75 181 LYS A N 1
ATOM 1414 C CA . LYS A 1 181 ? -4.167 -1.741 4.610 1.00 98.75 181 LYS A CA 1
ATOM 1415 C C . LYS A 1 181 ? -4.508 -2.217 3.198 1.00 98.75 181 LYS A C 1
ATOM 1417 O O . LYS A 1 181 ? -3.598 -2.537 2.426 1.00 98.75 181 LYS A O 1
ATOM 1422 N N . LEU A 1 182 ? -5.793 -2.320 2.853 1.00 98.75 182 LEU A N 1
ATOM 1423 C CA . LEU A 1 182 ? -6.212 -2.727 1.509 1.00 98.75 182 LEU A CA 1
ATOM 1424 C C . LEU A 1 182 ? -5.770 -1.707 0.453 1.00 98.75 182 LEU A C 1
ATOM 1426 O O . LEU A 1 182 ? -5.269 -2.116 -0.601 1.00 98.75 182 LEU A O 1
ATOM 1430 N N . ASP A 1 183 ? -5.859 -0.414 0.760 1.00 98.69 183 ASP A N 1
ATOM 1431 C CA . ASP A 1 183 ? -5.394 0.666 -0.112 1.00 98.69 183 ASP A CA 1
ATOM 1432 C C . ASP A 1 183 ? -3.873 0.632 -0.308 1.00 98.69 183 ASP A C 1
ATOM 1434 O O . ASP A 1 183 ? -3.395 0.657 -1.448 1.00 98.69 183 ASP A O 1
ATOM 1438 N N . ALA A 1 184 ? -3.099 0.462 0.769 1.00 98.62 184 ALA A N 1
ATOM 1439 C CA . ALA A 1 184 ? -1.643 0.328 0.708 1.00 98.62 184 ALA A CA 1
ATOM 1440 C C . ALA A 1 184 ? -1.213 -0.872 -0.155 1.00 98.62 184 ALA A C 1
ATOM 1442 O O . ALA A 1 184 ? -0.337 -0.753 -1.020 1.00 98.62 184 ALA A O 1
ATOM 1443 N N . ILE A 1 185 ? -1.878 -2.023 0.006 1.00 98.69 185 ILE A N 1
ATOM 1444 C CA . ILE A 1 185 ? -1.657 -3.206 -0.839 1.00 98.69 185 ILE A CA 1
ATOM 1445 C C . ILE A 1 185 ? -2.012 -2.901 -2.305 1.00 98.69 185 ILE A C 1
ATOM 1447 O O . ILE A 1 185 ? -1.312 -3.348 -3.221 1.00 98.69 185 ILE A O 1
ATOM 1451 N N . GLY A 1 186 ? -3.093 -2.157 -2.548 1.00 98.75 186 GLY A N 1
ATOM 1452 C CA . GLY A 1 186 ? -3.506 -1.713 -3.877 1.00 98.75 186 GLY A CA 1
ATOM 1453 C C . GLY A 1 186 ? -2.447 -0.846 -4.564 1.00 98.75 186 GLY A C 1
ATOM 1454 O O . GLY A 1 186 ? -2.083 -1.121 -5.711 1.00 98.75 186 GLY A O 1
ATOM 1455 N N . CYS A 1 187 ? -1.916 0.150 -3.857 1.00 98.56 187 CYS A N 1
ATOM 1456 C CA . CYS A 1 187 ? -0.846 1.029 -4.331 1.00 98.56 187 CYS A CA 1
ATOM 1457 C C . CYS A 1 187 ? 0.438 0.251 -4.636 1.00 98.56 187 CYS A C 1
AT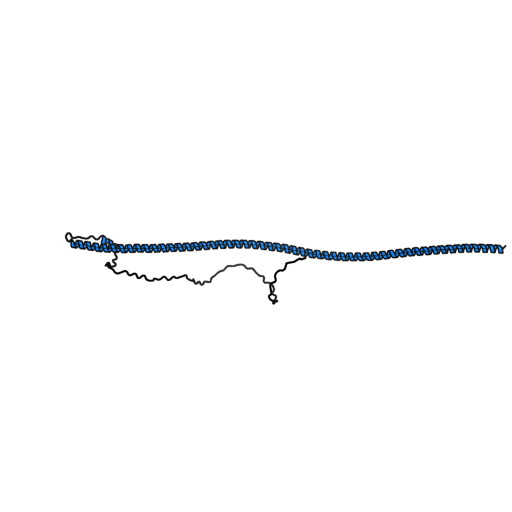OM 1459 O O . CYS A 1 187 ? 0.930 0.321 -5.763 1.00 98.56 187 CYS A O 1
ATOM 1461 N N . HIS A 1 188 ? 0.907 -0.585 -3.705 1.00 98.62 188 HIS A N 1
ATOM 1462 C CA . HIS A 1 188 ? 2.101 -1.412 -3.905 1.00 98.62 188 HIS A CA 1
ATOM 1463 C C . HIS A 1 188 ? 1.972 -2.340 -5.127 1.00 98.62 188 HIS A C 1
ATOM 1465 O O . HIS A 1 188 ? 2.904 -2.502 -5.914 1.00 98.62 188 HIS A O 1
ATOM 1471 N N . ARG A 1 189 ? 0.791 -2.935 -5.357 1.00 98.75 189 ARG A N 1
ATOM 1472 C CA . ARG A 1 189 ? 0.552 -3.757 -6.558 1.00 98.75 189 ARG A CA 1
ATOM 1473 C C . ARG A 1 189 ? 0.634 -2.945 -7.850 1.00 98.75 189 ARG A C 1
ATOM 1475 O O . ARG A 1 189 ? 1.139 -3.467 -8.843 1.00 98.75 189 ARG A O 1
ATOM 1482 N N . LYS A 1 190 ? 0.110 -1.715 -7.869 1.00 98.75 190 LYS A N 1
ATOM 1483 C CA . LYS A 1 190 ? 0.182 -0.823 -9.041 1.00 98.75 190 LYS A CA 1
ATOM 1484 C C . LYS A 1 190 ? 1.625 -0.412 -9.321 1.00 98.75 190 LYS A C 1
ATOM 1486 O O . LYS A 1 190 ? 2.067 -0.529 -10.460 1.00 98.75 190 LYS A O 1
ATOM 1491 N N . GLU A 1 191 ? 2.359 -0.025 -8.284 1.00 98.62 191 GLU A N 1
ATOM 1492 C CA . GLU A 1 191 ? 3.782 0.305 -8.367 1.00 98.62 191 GLU A CA 1
ATOM 1493 C C . GLU A 1 191 ? 4.597 -0.874 -8.910 1.00 98.62 191 GLU A C 1
ATOM 1495 O O . GLU A 1 191 ? 5.332 -0.721 -9.881 1.00 98.62 191 GLU A O 1
ATOM 1500 N N . ASN A 1 192 ? 4.401 -2.081 -8.372 1.00 98.69 192 ASN A N 1
ATOM 1501 C CA . ASN A 1 192 ? 5.132 -3.258 -8.834 1.00 98.69 192 ASN A CA 1
ATOM 1502 C C . ASN A 1 192 ? 4.841 -3.593 -10.309 1.00 98.69 192 ASN A C 1
ATOM 1504 O O . ASN A 1 192 ? 5.746 -3.989 -11.039 1.00 98.69 192 ASN A O 1
ATOM 1508 N N . LYS A 1 193 ? 3.599 -3.401 -10.778 1.00 98.69 193 LYS A N 1
ATOM 1509 C CA . LYS A 1 193 ? 3.262 -3.548 -12.206 1.00 98.69 193 LYS A CA 1
ATOM 1510 C C . LYS A 1 193 ? 3.974 -2.506 -13.070 1.00 98.69 193 LYS A C 1
ATOM 1512 O O . LYS A 1 193 ? 4.496 -2.862 -14.123 1.00 98.69 193 LYS A O 1
ATOM 1517 N N . ALA A 1 194 ? 4.006 -1.248 -12.629 1.00 98.62 194 ALA A N 1
ATOM 1518 C CA . ALA A 1 194 ? 4.707 -0.179 -13.335 1.00 98.62 194 ALA A CA 1
ATOM 1519 C C . ALA A 1 194 ? 6.220 -0.444 -13.397 1.00 98.62 194 ALA A C 1
ATOM 1521 O O . ALA A 1 194 ? 6.819 -0.299 -14.459 1.00 98.62 194 ALA A O 1
ATOM 1522 N N . ARG A 1 195 ? 6.816 -0.920 -12.296 1.00 98.62 195 ARG A N 1
ATOM 1523 C CA . ARG A 1 195 ? 8.224 -1.327 -12.236 1.00 98.62 195 ARG A CA 1
ATOM 1524 C C . ARG A 1 195 ? 8.539 -2.436 -13.240 1.00 98.62 195 ARG A C 1
ATOM 1526 O O . ARG A 1 195 ? 9.461 -2.277 -14.026 1.00 98.62 195 ARG A O 1
ATOM 1533 N N . ILE A 1 196 ? 7.746 -3.510 -13.270 1.00 98.69 196 ILE A N 1
ATOM 1534 C CA . ILE A 1 196 ? 7.936 -4.617 -14.227 1.00 98.69 196 ILE A CA 1
ATOM 1535 C C . ILE A 1 196 ? 7.837 -4.119 -15.679 1.00 98.69 196 ILE A C 1
ATOM 1537 O O . ILE A 1 196 ? 8.633 -4.522 -16.524 1.00 98.69 196 ILE A O 1
ATOM 1541 N N . ALA A 1 197 ? 6.883 -3.233 -15.980 1.00 98.69 197 ALA A N 1
ATOM 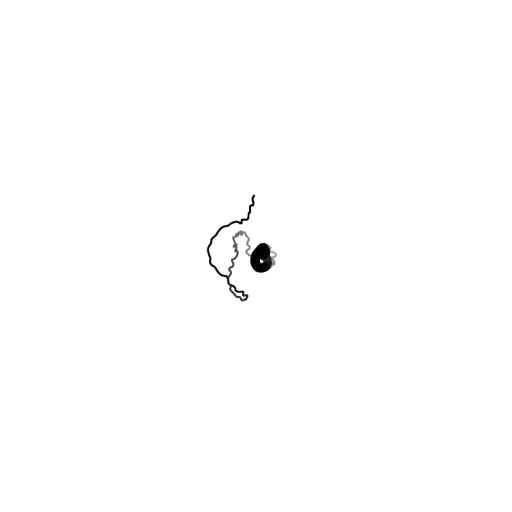1542 C CA . ALA A 1 197 ? 6.741 -2.660 -17.319 1.00 98.69 197 ALA A CA 1
ATOM 1543 C C . ALA A 1 197 ? 7.955 -1.801 -17.718 1.00 98.69 197 ALA A C 1
ATOM 1545 O O . ALA A 1 197 ? 8.429 -1.890 -18.850 1.00 98.69 197 ALA A O 1
ATOM 1546 N N . LEU A 1 198 ? 8.480 -1.002 -16.784 1.00 98.62 198 LEU A N 1
ATOM 1547 C CA . LEU A 1 198 ? 9.676 -0.192 -16.997 1.00 98.62 198 LEU A CA 1
ATOM 1548 C C . LEU A 1 198 ? 10.927 -1.061 -17.182 1.00 98.62 198 LEU A C 1
ATOM 1550 O O . LEU A 1 198 ? 11.714 -0.802 -18.087 1.00 98.62 198 LEU A O 1
ATOM 1554 N N . GLU A 1 199 ? 11.086 -2.115 -16.381 1.00 98.50 199 GLU A N 1
ATOM 1555 C CA . GLU A 1 199 ? 12.183 -3.083 -16.516 1.00 98.50 199 GLU A CA 1
ATOM 1556 C C . GLU A 1 199 ? 12.144 -3.782 -17.884 1.00 98.50 199 GLU A C 1
ATOM 1558 O O . GLU A 1 199 ? 13.168 -3.887 -18.557 1.00 98.50 199 GLU A O 1
ATOM 1563 N N . ALA A 1 200 ? 10.959 -4.189 -18.353 1.00 98.62 200 ALA A N 1
ATOM 1564 C CA . ALA A 1 200 ? 10.798 -4.765 -19.688 1.00 98.62 200 ALA A CA 1
ATOM 1565 C C . ALA A 1 200 ? 11.167 -3.769 -20.803 1.00 98.62 200 ALA A C 1
ATOM 1567 O O . ALA A 1 200 ? 11.853 -4.135 -21.762 1.00 98.62 200 ALA A O 1
ATOM 1568 N N . LEU A 1 201 ? 10.756 -2.503 -20.666 1.00 98.62 201 LEU A N 1
ATOM 1569 C CA . LEU A 1 201 ? 11.111 -1.445 -21.613 1.00 98.62 201 LEU A CA 1
ATOM 1570 C C . LEU A 1 201 ? 12.619 -1.173 -21.618 1.00 98.62 201 LEU A C 1
ATOM 1572 O O . LEU A 1 201 ? 13.205 -1.023 -22.688 1.00 98.62 201 LEU A O 1
ATOM 1576 N N . GLN A 1 202 ? 13.254 -1.150 -20.445 1.00 98.69 202 GLN A N 1
ATOM 1577 C CA . GLN A 1 202 ? 14.695 -0.963 -20.312 1.00 98.69 202 GLN A CA 1
ATOM 1578 C C . GLN A 1 202 ? 15.463 -2.063 -21.051 1.00 98.69 202 GLN A C 1
ATOM 1580 O O . GLN A 1 202 ? 16.364 -1.752 -21.824 1.00 98.69 202 GLN A O 1
ATOM 1585 N N . VAL A 1 203 ? 15.073 -3.330 -20.876 1.00 98.62 203 VAL A N 1
ATOM 1586 C CA . VAL A 1 203 ? 15.689 -4.461 -21.590 1.00 98.62 203 VAL A CA 1
ATOM 1587 C C . VAL A 1 203 ? 15.537 -4.312 -23.108 1.00 98.62 203 VAL A C 1
ATOM 1589 O O . VAL A 1 203 ? 16.508 -4.510 -23.839 1.00 98.62 203 VAL A O 1
ATOM 1592 N N . SER A 1 204 ? 14.350 -3.925 -23.591 1.00 98.50 204 SER A N 1
ATOM 1593 C CA . SER A 1 204 ? 14.121 -3.685 -25.024 1.00 98.50 204 SER A CA 1
ATOM 1594 C C . SER A 1 204 ? 15.005 -2.558 -25.559 1.00 98.50 204 SER A C 1
ATOM 1596 O O . SER A 1 204 ? 15.673 -2.730 -26.574 1.00 98.50 204 SER A O 1
ATOM 1598 N N . LEU A 1 205 ? 15.054 -1.426 -24.854 1.00 98.62 205 LEU A N 1
ATOM 1599 C CA . LEU A 1 205 ? 15.828 -0.262 -25.273 1.00 98.62 205 LEU A CA 1
ATOM 1600 C C . LEU A 1 205 ? 17.335 -0.548 -25.268 1.00 98.62 205 LEU A C 1
ATOM 1602 O O . LEU A 1 205 ? 18.040 -0.128 -26.182 1.00 98.62 205 LEU A O 1
ATOM 1606 N N . SER A 1 206 ? 17.835 -1.288 -24.274 1.00 98.69 206 SER A N 1
ATOM 1607 C CA . SER A 1 206 ? 19.236 -1.720 -24.235 1.00 98.69 206 SER A CA 1
ATOM 1608 C C . SER A 1 206 ? 19.591 -2.612 -25.423 1.00 98.69 206 SER A C 1
ATOM 1610 O O . SER A 1 206 ? 20.653 -2.431 -26.014 1.00 98.69 206 SER A O 1
ATOM 1612 N N . LYS A 1 207 ? 18.694 -3.524 -25.817 1.00 98.62 207 LYS A N 1
ATOM 1613 C CA . LYS A 1 207 ? 18.885 -4.375 -26.997 1.00 98.62 207 LYS A CA 1
ATOM 1614 C C . LYS A 1 207 ? 18.913 -3.562 -28.296 1.00 98.62 207 LYS A C 1
ATOM 1616 O O . LYS A 1 207 ? 19.767 -3.802 -29.149 1.00 98.62 207 LYS A O 1
ATOM 1621 N N . ASP A 1 208 ? 18.003 -2.604 -28.450 1.00 98.56 208 ASP A N 1
ATOM 1622 C CA . ASP A 1 208 ? 17.958 -1.747 -29.640 1.00 98.56 208 ASP A CA 1
ATOM 1623 C C . ASP A 1 208 ? 19.193 -0.839 -29.732 1.00 98.56 208 ASP A C 1
ATOM 1625 O O . ASP A 1 208 ? 19.741 -0.642 -30.817 1.00 98.56 208 ASP A O 1
ATOM 1629 N N . LEU A 1 209 ? 19.677 -0.342 -28.590 1.00 98.56 209 LEU A N 1
ATOM 1630 C CA . LEU A 1 209 ? 20.911 0.435 -28.502 1.00 98.56 209 LEU A CA 1
ATOM 1631 C C . LEU A 1 209 ? 22.131 -0.393 -28.917 1.00 98.56 209 LEU A C 1
ATOM 1633 O O . LEU A 1 209 ? 22.944 0.089 -29.704 1.00 98.56 209 LEU A O 1
ATOM 1637 N N . GLU A 1 210 ? 22.252 -1.631 -28.434 1.00 98.69 210 GLU A N 1
ATOM 1638 C CA . GLU A 1 210 ? 23.344 -2.530 -28.823 1.00 98.69 210 GLU A CA 1
ATOM 1639 C C . GLU A 1 210 ? 23.326 -2.802 -30.334 1.00 98.69 210 GLU A C 1
ATOM 1641 O O . GLU A 1 210 ? 24.356 -2.693 -31.003 1.00 98.69 210 GLU A O 1
ATOM 1646 N N . LYS A 1 211 ? 22.145 -3.074 -30.900 1.00 98.69 211 LYS A N 1
ATOM 1647 C CA . LYS A 1 211 ? 21.988 -3.266 -32.345 1.00 98.69 211 LYS A CA 1
ATOM 1648 C C . LYS A 1 211 ? 22.410 -2.020 -33.129 1.00 98.69 211 LYS A C 1
ATOM 1650 O O . LYS A 1 211 ? 23.185 -2.129 -34.075 1.00 98.69 211 LYS A O 1
ATOM 1655 N N . ALA A 1 212 ? 21.953 -0.837 -32.720 1.00 98.62 212 ALA A N 1
ATOM 1656 C CA . ALA A 1 212 ? 22.325 0.415 -33.373 1.00 98.62 212 ALA A CA 1
ATOM 1657 C C . ALA A 1 212 ? 23.842 0.668 -33.313 1.00 98.62 212 ALA A C 1
ATOM 1659 O O . ALA A 1 212 ? 24.435 1.125 -34.289 1.00 98.62 212 ALA A O 1
ATOM 1660 N N . GLN A 1 213 ? 24.494 0.332 -32.196 1.00 98.69 213 GLN A N 1
ATOM 1661 C CA . GLN A 1 213 ? 25.950 0.420 -32.072 1.00 98.69 213 GLN A CA 1
ATOM 1662 C C . GLN A 1 213 ? 26.670 -0.529 -33.037 1.00 98.69 213 GLN A C 1
ATOM 1664 O O . GLN A 1 213 ? 27.631 -0.118 -33.689 1.00 98.69 213 GLN A O 1
ATOM 1669 N N . GLN A 1 214 ? 26.197 -1.771 -33.171 1.00 98.62 214 GLN A N 1
ATOM 1670 C CA . GLN A 1 214 ? 26.743 -2.731 -34.135 1.00 98.62 214 GLN A CA 1
ATOM 1671 C C . GLN A 1 214 ? 26.571 -2.240 -35.581 1.00 98.62 214 GLN A C 1
ATOM 1673 O O . GLN A 1 214 ? 27.526 -2.282 -36.360 1.00 98.62 214 GLN A O 1
ATOM 1678 N N . ASP A 1 215 ? 25.398 -1.701 -35.924 1.00 98.56 215 ASP A N 1
ATOM 1679 C CA . ASP A 1 215 ? 25.112 -1.151 -37.253 1.00 98.56 215 ASP A CA 1
ATOM 1680 C C . ASP A 1 215 ? 26.022 0.048 -37.585 1.00 98.56 215 ASP A C 1
ATOM 1682 O O . ASP A 1 215 ? 26.545 0.142 -38.700 1.00 98.56 215 ASP A O 1
ATOM 1686 N N . ILE A 1 216 ? 26.279 0.932 -36.611 1.00 98.56 216 ILE A N 1
ATOM 1687 C CA . ILE A 1 216 ? 27.223 2.053 -36.751 1.00 98.56 216 ILE A CA 1
ATOM 1688 C C . ILE A 1 216 ? 28.644 1.540 -37.007 1.00 98.56 216 ILE A C 1
ATOM 1690 O O . ILE A 1 216 ? 29.316 2.027 -37.918 1.00 98.56 216 ILE A O 1
ATOM 1694 N N . LEU A 1 217 ? 29.114 0.549 -36.242 1.00 98.56 217 LEU A N 1
ATOM 1695 C CA . LEU A 1 217 ? 30.444 -0.037 -36.444 1.00 98.56 217 LEU A CA 1
ATOM 1696 C C . LEU A 1 217 ? 30.577 -0.658 -37.840 1.00 98.56 217 LEU A C 1
ATOM 1698 O O . LEU A 1 217 ? 31.563 -0.402 -38.534 1.00 98.56 217 LEU A O 1
ATOM 1702 N N . ALA A 1 218 ? 29.567 -1.406 -38.288 1.00 98.56 218 ALA A N 1
ATOM 1703 C CA . ALA A 1 218 ? 29.544 -2.005 -39.620 1.00 98.56 218 ALA A CA 1
ATOM 1704 C C . ALA A 1 218 ? 29.499 -0.948 -40.739 1.00 98.56 218 ALA A C 1
ATOM 1706 O O . ALA A 1 218 ? 30.152 -1.095 -41.776 1.00 98.56 218 ALA A O 1
ATOM 1707 N N . ALA A 1 219 ? 28.745 0.140 -40.558 1.00 98.56 219 ALA A N 1
ATOM 1708 C CA . ALA A 1 219 ? 28.723 1.261 -41.495 1.00 98.56 219 ALA A CA 1
ATOM 1709 C C . ALA A 1 219 ? 30.088 1.963 -41.578 1.00 98.56 219 ALA A C 1
ATOM 1711 O O . ALA A 1 219 ? 30.578 2.203 -42.681 1.00 98.56 219 ALA A O 1
ATOM 1712 N N . ASN A 1 220 ? 30.739 2.207 -40.438 1.00 98.56 220 ASN A N 1
ATOM 1713 C CA . ASN A 1 220 ? 32.063 2.827 -40.382 1.00 98.56 220 ASN A CA 1
ATOM 1714 C C . ASN A 1 220 ? 33.140 1.961 -41.050 1.00 98.56 220 ASN A C 1
ATOM 1716 O O . ASN A 1 220 ? 33.968 2.481 -41.795 1.00 98.56 220 ASN A O 1
ATOM 1720 N N . GLN A 1 221 ? 33.109 0.640 -40.850 1.00 98.50 221 GLN A N 1
ATOM 1721 C CA . GLN A 1 221 ? 34.019 -0.285 -41.536 1.00 98.50 221 GLN A CA 1
ATOM 1722 C C . GLN A 1 221 ? 33.834 -0.247 -43.058 1.00 98.50 221 GLN A C 1
ATOM 1724 O O . GLN A 1 221 ? 34.815 -0.187 -43.801 1.00 98.50 221 GLN A O 1
ATOM 1729 N N . ARG A 1 222 ? 32.582 -0.227 -43.535 1.00 98.50 222 ARG A N 1
ATOM 1730 C CA . ARG A 1 222 ? 32.284 -0.084 -44.969 1.00 98.50 222 ARG A CA 1
ATOM 1731 C C . ARG A 1 222 ? 32.773 1.252 -45.521 1.00 98.50 222 ARG A C 1
ATOM 1733 O O . ARG A 1 222 ? 33.387 1.266 -46.582 1.00 98.50 222 ARG A O 1
ATOM 1740 N N . ALA A 1 223 ? 32.549 2.349 -44.799 1.00 98.50 223 ALA A N 1
ATOM 1741 C CA . ALA A 1 223 ? 33.028 3.669 -45.196 1.00 98.50 223 ALA A CA 1
ATOM 1742 C C . ALA A 1 223 ? 34.561 3.700 -45.321 1.00 98.50 223 ALA A C 1
ATOM 1744 O O . ALA A 1 223 ? 35.076 4.163 -46.335 1.00 98.50 223 ALA A O 1
ATOM 1745 N N . ALA A 1 224 ? 35.283 3.129 -44.351 1.00 98.44 224 ALA A N 1
ATOM 1746 C CA . ALA A 1 224 ? 36.742 3.030 -44.396 1.00 98.44 224 ALA A CA 1
ATOM 1747 C C . ALA A 1 224 ? 37.241 2.192 -45.587 1.00 98.44 224 ALA A C 1
ATOM 1749 O O . ALA A 1 224 ? 38.198 2.575 -46.255 1.00 98.44 224 ALA A O 1
ATOM 1750 N N . SER A 1 225 ? 36.573 1.075 -45.894 1.00 98.44 225 SER A N 1
ATOM 1751 C CA . SER A 1 225 ? 36.909 0.251 -47.062 1.00 98.44 225 SER A CA 1
ATOM 1752 C C . SER A 1 225 ? 36.688 0.990 -48.385 1.00 98.44 225 SER A C 1
ATOM 1754 O O . SER A 1 225 ? 37.504 0.863 -49.296 1.00 98.44 225 SER A O 1
ATOM 1756 N N . VAL A 1 226 ? 35.605 1.763 -48.501 1.00 98.38 226 VAL A N 1
ATOM 1757 C CA . VAL A 1 226 ? 35.330 2.571 -49.698 1.00 98.38 226 VAL A CA 1
ATOM 1758 C C . VAL A 1 226 ? 36.350 3.700 -49.848 1.00 98.38 226 VAL A C 1
ATOM 1760 O O . VAL A 1 226 ? 36.825 3.927 -50.958 1.00 98.38 226 VAL A O 1
ATOM 1763 N N . ASP A 1 227 ? 36.729 4.363 -48.754 1.00 98.50 227 ASP A N 1
ATOM 1764 C CA . ASP A 1 227 ? 37.758 5.411 -48.756 1.00 98.50 227 ASP A CA 1
ATOM 1765 C C . ASP A 1 227 ? 39.126 4.874 -49.223 1.00 98.50 227 ASP A C 1
ATOM 1767 O O . ASP A 1 227 ? 39.783 5.485 -50.066 1.00 98.50 227 ASP A O 1
ATOM 1771 N N . ASP A 1 228 ? 39.528 3.685 -48.760 1.00 98.50 228 ASP A N 1
ATOM 1772 C CA . ASP A 1 228 ? 40.752 3.006 -49.214 1.00 98.50 228 ASP A CA 1
ATOM 1773 C C . ASP A 1 228 ? 40.706 2.658 -50.715 1.00 98.50 228 ASP A C 1
ATOM 1775 O O . ASP A 1 228 ? 41.651 2.943 -51.456 1.00 98.50 228 ASP A O 1
ATOM 1779 N N . MET A 1 229 ? 39.584 2.114 -51.204 1.00 98.31 229 MET A N 1
ATOM 1780 C CA . MET A 1 229 ? 39.409 1.848 -52.638 1.00 98.31 229 MET A CA 1
ATOM 1781 C C . MET A 1 229 ? 39.464 3.129 -53.475 1.00 98.31 229 MET A C 1
ATOM 1783 O O . MET A 1 229 ? 40.084 3.139 -54.540 1.00 98.31 229 MET A O 1
ATOM 1787 N N . TYR A 1 230 ? 38.840 4.209 -53.000 1.00 98.56 230 TYR A N 1
ATOM 1788 C CA . TYR A 1 230 ? 38.848 5.498 -53.683 1.00 98.56 230 TYR A CA 1
ATOM 1789 C C . TYR A 1 230 ? 40.268 6.066 -53.795 1.00 98.56 230 TYR A C 1
ATOM 1791 O O . TYR A 1 230 ? 40.674 6.479 -54.882 1.00 98.56 230 TYR A O 1
ATOM 1799 N N . LYS A 1 231 ? 41.061 6.007 -52.716 1.00 98.56 231 LYS A N 1
ATOM 1800 C CA . LYS A 1 231 ? 42.473 6.428 -52.725 1.00 98.56 231 LYS A CA 1
ATOM 1801 C C . LYS A 1 231 ? 43.306 5.631 -53.728 1.00 98.56 231 LYS A C 1
ATOM 1803 O O . LYS A 1 231 ? 43.987 6.231 -54.555 1.00 98.56 231 LYS A O 1
ATOM 1808 N N . ARG A 1 232 ? 43.183 4.298 -53.745 1.00 98.44 232 ARG A N 1
ATOM 1809 C CA . ARG A 1 232 ? 43.874 3.450 -54.740 1.00 98.44 232 ARG A CA 1
ATOM 1810 C C . ARG A 1 232 ? 43.474 3.790 -56.172 1.00 98.44 232 ARG A C 1
ATOM 1812 O O . ARG A 1 232 ? 44.317 3.825 -57.065 1.00 98.44 232 ARG A O 1
ATOM 1819 N N . LEU A 1 233 ? 42.189 4.055 -56.407 1.00 98.50 233 LEU A N 1
ATOM 1820 C CA . LEU A 1 233 ? 41.703 4.451 -57.726 1.00 98.50 233 LEU A CA 1
ATOM 1821 C C . LEU A 1 233 ? 42.257 5.821 -58.148 1.00 98.50 233 LEU A C 1
ATOM 1823 O O . LEU A 1 233 ? 42.569 6.026 -59.323 1.00 98.50 233 LEU A O 1
ATOM 1827 N N . GLN A 1 234 ? 42.402 6.754 -57.208 1.00 98.56 234 GLN A N 1
ATOM 1828 C CA . GLN A 1 234 ? 43.017 8.056 -57.453 1.00 98.56 234 GLN A CA 1
ATOM 1829 C C . GLN A 1 234 ? 44.505 7.918 -57.813 1.00 98.56 234 GLN 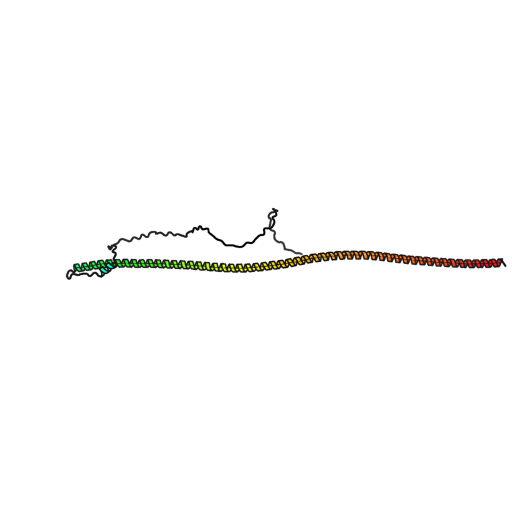A C 1
ATOM 1831 O O . GLN A 1 234 ? 44.949 8.515 -58.795 1.00 98.56 234 GLN A O 1
ATOM 1836 N N . GLU A 1 235 ? 45.258 7.092 -57.082 1.00 98.19 235 GLU A N 1
ATOM 1837 C CA . GLU A 1 235 ? 46.667 6.783 -57.373 1.00 98.19 235 GLU A CA 1
ATOM 1838 C C . GLU A 1 235 ? 46.843 6.124 -58.749 1.00 98.19 235 GLU A C 1
ATOM 1840 O O . GLU A 1 235 ? 47.737 6.498 -59.517 1.00 98.19 235 GLU A O 1
ATOM 1845 N N . TYR A 1 236 ? 45.960 5.184 -59.097 1.00 98.56 236 TYR A N 1
ATOM 1846 C CA . TYR A 1 236 ? 45.947 4.551 -60.414 1.00 98.56 236 TYR A CA 1
ATOM 1847 C C . TYR A 1 236 ? 45.699 5.568 -61.535 1.00 98.56 236 TYR A C 1
ATOM 1849 O O . TYR A 1 236 ? 46.452 5.607 -62.508 1.00 98.56 236 TYR A O 1
ATOM 1857 N N . ASN A 1 237 ? 44.689 6.433 -61.386 1.00 98.44 237 ASN A N 1
ATOM 1858 C CA . ASN A 1 237 ? 44.398 7.481 -62.369 1.00 98.44 237 ASN A CA 1
ATOM 1859 C C . ASN A 1 237 ? 45.573 8.450 -62.541 1.00 98.44 237 ASN A C 1
ATOM 1861 O O . ASN A 1 237 ? 45.920 8.792 -63.671 1.00 98.44 237 ASN A O 1
ATOM 1865 N N . LEU A 1 238 ? 46.213 8.861 -61.442 1.00 98.50 238 LEU A N 1
ATOM 1866 C CA . LEU A 1 238 ? 47.391 9.725 -61.494 1.00 98.50 238 LEU A CA 1
ATOM 1867 C C . LEU A 1 238 ? 48.550 9.045 -62.241 1.00 98.50 238 LEU A C 1
ATOM 1869 O O . LEU A 1 238 ? 49.164 9.654 -63.117 1.00 98.50 238 LEU A O 1
ATOM 1873 N N . SER A 1 239 ? 48.806 7.769 -61.950 1.00 98.44 239 SER A N 1
ATOM 1874 C CA . SER A 1 239 ? 49.842 6.975 -62.627 1.00 98.44 239 SER A CA 1
ATOM 1875 C C . SER A 1 239 ? 49.562 6.838 -64.128 1.00 98.44 239 SER A C 1
ATOM 1877 O O . SER A 1 239 ? 50.468 6.964 -64.954 1.00 98.44 239 SER A O 1
ATOM 1879 N N . LEU A 1 240 ? 48.295 6.642 -64.502 1.00 98.50 240 LEU A N 1
ATOM 1880 C CA . LEU A 1 240 ? 47.870 6.559 -65.897 1.00 98.50 240 LEU A CA 1
ATOM 1881 C C . LEU A 1 240 ? 48.057 7.895 -66.634 1.00 98.50 240 LEU A C 1
ATOM 1883 O O . LEU A 1 240 ? 48.549 7.915 -67.762 1.00 98.50 240 LEU A O 1
ATOM 1887 N N . GLN A 1 241 ? 47.723 9.020 -65.994 1.00 98.38 241 GLN A N 1
ATOM 1888 C CA . GLN A 1 241 ? 47.962 10.360 -66.544 1.00 98.38 241 GLN A CA 1
ATOM 1889 C C . GLN A 1 241 ? 49.456 10.631 -66.767 1.00 98.38 241 GLN A C 1
ATOM 1891 O O . GLN A 1 241 ? 49.835 11.159 -67.816 1.00 98.38 241 GLN A O 1
ATOM 1896 N N . GLN A 1 242 ? 50.306 10.233 -65.816 1.00 98.38 242 GLN A N 1
ATOM 1897 C CA . GLN A 1 242 ? 51.762 10.340 -65.941 1.00 98.38 242 GLN A CA 1
ATOM 1898 C C . GLN A 1 242 ? 52.285 9.494 -67.108 1.00 98.38 242 GLN A C 1
ATOM 1900 O O . GLN A 1 242 ? 53.073 9.986 -67.917 1.00 98.38 242 GLN A O 1
ATOM 1905 N N . TYR A 1 243 ? 51.811 8.253 -67.244 1.00 98.44 243 TYR A N 1
ATOM 1906 C CA . TYR A 1 243 ? 52.182 7.372 -68.351 1.00 98.44 243 TYR A CA 1
ATOM 1907 C C . TYR A 1 243 ? 51.757 7.935 -69.715 1.00 98.44 243 TYR A C 1
ATOM 1909 O O . TYR A 1 243 ? 52.578 8.013 -70.628 1.00 98.44 243 TYR A O 1
ATOM 1917 N N . ASN A 1 244 ? 50.514 8.410 -69.843 1.00 98.19 244 ASN A N 1
ATOM 1918 C CA . ASN A 1 244 ? 50.022 9.029 -71.078 1.00 98.19 244 ASN A CA 1
ATOM 1919 C C . ASN A 1 244 ? 50.829 10.279 -71.458 1.00 98.19 244 ASN A C 1
ATOM 1921 O O . ASN A 1 244 ? 51.183 10.450 -72.625 1.00 98.19 244 ASN A O 1
ATOM 1925 N N . SER A 1 245 ? 51.170 11.118 -70.474 1.00 98.31 245 SER A N 1
ATOM 1926 C CA . SER A 1 245 ? 52.029 12.295 -70.675 1.00 98.31 245 SER A CA 1
ATOM 1927 C C . SER A 1 245 ? 53.426 11.901 -71.161 1.00 98.31 245 SER A C 1
ATOM 1929 O O . SER A 1 245 ? 53.965 12.520 -72.079 1.00 98.31 245 SER A O 1
ATOM 1931 N N . LYS A 1 246 ? 54.001 10.835 -70.588 1.00 98.25 246 LYS A N 1
ATOM 1932 C CA . LYS A 1 246 ? 55.301 10.298 -71.001 1.00 98.25 246 LYS A CA 1
ATOM 1933 C C . LYS A 1 246 ? 55.269 9.788 -72.442 1.00 98.25 246 LYS A C 1
ATOM 1935 O O . LYS A 1 246 ? 56.127 10.175 -73.226 1.00 98.25 246 LYS A O 1
ATOM 1940 N N . LEU A 1 247 ? 54.259 8.994 -72.802 1.00 98.19 247 LEU A N 1
ATOM 1941 C CA . LEU A 1 247 ? 54.076 8.509 -74.172 1.00 98.19 247 LEU A CA 1
ATOM 1942 C C . LEU A 1 247 ? 53.939 9.656 -75.176 1.00 98.19 247 LEU A C 1
ATOM 1944 O O . LEU A 1 247 ? 54.531 9.593 -76.247 1.00 98.19 247 LEU A O 1
ATOM 1948 N N . HIS A 1 248 ? 53.186 10.709 -74.842 1.00 98.00 248 HIS A N 1
ATOM 1949 C CA . HIS A 1 248 ? 53.077 11.890 -75.705 1.00 98.00 248 HIS A CA 1
ATOM 1950 C C . HIS A 1 248 ? 54.437 12.563 -75.918 1.00 98.00 248 HIS A C 1
ATOM 1952 O O . HIS A 1 248 ? 54.785 12.877 -77.053 1.00 98.00 248 HIS A O 1
ATOM 1958 N N . SER A 1 249 ? 55.226 12.727 -74.853 1.00 97.94 249 SER A N 1
ATOM 1959 C CA . SER A 1 249 ? 56.583 13.279 -74.943 1.00 97.94 249 SER A CA 1
ATOM 1960 C C . SER A 1 249 ? 57.502 12.419 -75.822 1.00 97.94 249 SER A C 1
ATOM 1962 O O . SER A 1 249 ? 58.144 12.931 -76.736 1.00 97.94 249 SER A O 1
ATOM 1964 N N . GLU A 1 250 ? 57.519 11.098 -75.612 1.00 97.81 250 GLU A N 1
ATOM 1965 C CA . GLU A 1 250 ? 58.312 10.160 -76.422 1.00 97.81 250 GLU A CA 1
ATOM 1966 C C . GLU A 1 250 ? 57.898 10.179 -77.904 1.00 97.81 250 GLU A C 1
ATOM 1968 O O . GLU A 1 250 ? 58.752 10.129 -78.791 1.00 97.81 250 GLU A O 1
ATOM 1973 N N . LEU A 1 251 ? 56.597 10.304 -78.180 1.00 98.00 251 LEU A N 1
ATOM 1974 C CA . LEU A 1 251 ? 56.055 10.408 -79.533 1.00 98.00 251 LEU A CA 1
ATOM 1975 C C . LEU A 1 251 ? 56.517 11.703 -80.218 1.00 98.00 251 LEU A C 1
ATOM 1977 O O . LEU A 1 251 ? 56.946 11.660 -81.373 1.00 98.00 251 LEU A O 1
ATOM 1981 N N . GLU A 1 252 ? 56.495 12.840 -79.518 1.00 97.81 252 GLU A N 1
ATOM 1982 C CA . GLU A 1 252 ? 57.020 14.104 -80.051 1.00 97.81 252 GLU A CA 1
ATOM 1983 C C . GLU A 1 252 ? 58.527 14.030 -80.334 1.00 97.81 252 GLU A C 1
ATOM 1985 O O . GLU A 1 252 ? 58.957 14.395 -81.429 1.00 97.81 252 GLU A O 1
ATOM 1990 N N . VAL A 1 253 ? 59.324 13.448 -79.431 1.00 97.81 253 VAL A N 1
ATOM 1991 C CA . VAL A 1 253 ? 60.764 13.226 -79.666 1.00 97.81 253 VAL A CA 1
ATOM 1992 C C . VAL A 1 253 ? 60.998 12.356 -80.907 1.00 97.81 253 VAL A C 1
ATOM 1994 O O . VAL A 1 253 ? 61.855 12.668 -81.742 1.00 97.81 253 VAL A O 1
ATOM 1997 N N . ALA A 1 254 ? 60.224 11.280 -81.074 1.00 97.69 254 ALA A N 1
ATOM 1998 C CA . ALA A 1 254 ? 60.308 10.423 -82.253 1.00 97.69 254 ALA A CA 1
ATOM 1999 C C . ALA A 1 254 ? 59.924 11.175 -83.542 1.00 97.69 254 ALA A C 1
ATOM 2001 O O . ALA A 1 254 ? 60.610 11.035 -84.557 1.00 97.69 254 ALA A O 1
ATOM 2002 N N . ARG A 1 255 ? 58.883 12.021 -83.504 1.00 97.69 255 ARG A N 1
ATOM 2003 C CA . ARG A 1 255 ? 58.483 12.889 -84.628 1.00 97.69 255 ARG A CA 1
ATOM 2004 C C . ARG A 1 255 ? 59.580 13.878 -85.004 1.00 97.69 255 ARG A C 1
ATOM 2006 O O . ARG A 1 255 ? 59.859 14.052 -86.188 1.00 97.69 255 ARG A O 1
ATOM 2013 N N . GLU A 1 256 ? 60.212 14.524 -84.030 1.00 97.50 256 GLU A N 1
ATOM 2014 C CA . GLU A 1 256 ? 61.325 15.447 -84.274 1.00 97.50 256 GLU A CA 1
ATOM 2015 C C . GLU A 1 256 ? 62.546 14.735 -84.858 1.00 97.50 256 GLU A C 1
ATOM 2017 O O . GLU A 1 256 ? 63.186 15.243 -85.783 1.00 97.50 256 GLU A O 1
ATOM 2022 N N . SER A 1 257 ? 62.862 13.538 -84.357 1.00 97.44 257 SER A N 1
ATOM 2023 C CA . SER A 1 257 ? 63.921 12.699 -84.917 1.00 97.44 257 SER A CA 1
ATOM 2024 C C . SER A 1 257 ? 63.618 12.304 -86.364 1.00 97.44 257 SER A C 1
ATOM 2026 O O . SER A 1 257 ? 64.497 12.415 -87.216 1.00 97.44 257 SER A O 1
ATOM 2028 N N . LEU A 1 258 ? 62.378 11.903 -86.662 1.00 97.19 258 LEU A N 1
ATOM 2029 C CA . LEU A 1 258 ? 61.951 11.557 -88.018 1.00 97.19 258 LEU A CA 1
ATOM 2030 C C . LEU A 1 258 ? 62.076 12.759 -88.963 1.00 97.19 258 LEU A C 1
ATOM 2032 O O . LEU A 1 258 ? 62.693 12.629 -90.015 1.00 97.19 258 LEU A O 1
ATOM 2036 N N . LYS A 1 259 ? 61.594 13.943 -88.556 1.00 97.25 259 LYS A N 1
ATOM 2037 C CA . LYS A 1 259 ? 61.732 15.185 -89.339 1.00 97.25 259 LYS A CA 1
ATOM 2038 C C . LYS A 1 259 ? 63.195 15.518 -89.648 1.00 97.25 259 LYS A C 1
ATOM 2040 O O . LYS A 1 259 ? 63.502 15.956 -90.756 1.00 97.25 259 LYS A O 1
ATOM 2045 N N . ARG A 1 260 ? 64.110 15.322 -88.687 1.00 97.12 260 ARG A N 1
ATOM 2046 C CA . ARG A 1 260 ? 65.555 15.511 -88.913 1.00 97.12 260 ARG A CA 1
ATOM 2047 C C . ARG A 1 260 ? 66.091 14.527 -89.950 1.00 97.12 260 ARG A C 1
ATOM 2049 O O . ARG A 1 260 ? 66.713 14.968 -90.911 1.00 97.12 260 ARG A O 1
ATOM 2056 N N . VAL A 1 261 ? 65.783 13.239 -89.805 1.00 96.94 261 VAL A N 1
ATOM 2057 C CA . VAL A 1 261 ? 66.201 12.194 -90.755 1.00 96.94 261 VAL A CA 1
ATOM 2058 C C . VAL A 1 261 ? 65.628 12.440 -92.155 1.00 96.94 261 VAL A C 1
ATOM 2060 O O . VAL A 1 261 ? 66.337 12.289 -93.144 1.00 96.94 261 VAL A O 1
ATOM 2063 N N . GLU A 1 262 ? 64.369 12.863 -92.275 1.00 96.19 262 GLU A N 1
ATOM 2064 C CA . GLU A 1 262 ? 63.746 13.216 -93.559 1.00 96.19 262 GLU A CA 1
ATOM 2065 C C . GLU A 1 262 ? 64.426 14.419 -94.225 1.00 96.19 262 GLU A C 1
ATOM 2067 O O . GLU A 1 262 ? 64.634 14.422 -95.444 1.00 96.19 262 GLU A O 1
ATOM 2072 N N . LYS A 1 263 ? 64.826 15.422 -93.434 1.00 96.31 263 LYS A N 1
ATOM 2073 C CA . LYS A 1 263 ? 65.596 16.572 -93.918 1.00 96.31 263 LYS A CA 1
ATOM 2074 C C . LYS A 1 263 ? 66.991 16.154 -94.384 1.00 96.31 263 LYS A C 1
ATOM 2076 O O . LYS A 1 263 ? 67.385 16.514 -95.490 1.00 96.31 263 LYS A O 1
ATOM 2081 N N . GLU A 1 264 ? 67.712 15.370 -93.584 1.00 95.94 264 GLU A N 1
ATOM 2082 C CA . GLU A 1 264 ? 69.024 14.814 -93.949 1.00 95.94 264 GLU A CA 1
ATOM 2083 C C . GLU A 1 264 ? 68.933 13.971 -95.228 1.00 95.94 264 GLU A C 1
ATOM 2085 O O . GLU A 1 264 ? 69.713 14.168 -96.159 1.00 95.94 264 GLU A O 1
ATOM 2090 N N . LYS A 1 265 ? 67.920 13.100 -95.331 1.00 96.50 265 LYS A N 1
ATOM 2091 C CA . LYS A 1 265 ? 67.628 12.315 -96.537 1.00 96.50 265 LYS A CA 1
ATOM 2092 C C . LYS A 1 265 ? 67.386 13.207 -97.755 1.00 96.50 265 LYS A C 1
ATOM 2094 O O . LYS A 1 265 ? 67.929 12.917 -98.817 1.00 96.50 265 LYS A O 1
ATOM 2099 N N . SER A 1 266 ? 66.593 14.271 -97.621 1.00 95.69 266 SER A N 1
ATOM 2100 C CA . SER A 1 266 ? 66.311 15.202 -98.724 1.00 95.69 266 SER A CA 1
ATOM 2101 C C . SER A 1 266 ? 67.584 15.895 -99.217 1.00 95.69 266 SER A C 1
ATOM 2103 O O . SER A 1 266 ? 67.822 15.924 -100.420 1.00 95.69 266 SER A O 1
ATOM 2105 N N . ILE A 1 267 ? 68.448 16.345 -98.298 1.00 95.56 267 ILE A N 1
ATOM 2106 C CA . ILE A 1 267 ? 69.755 16.942 -98.622 1.00 95.56 267 ILE A CA 1
ATOM 2107 C C . ILE A 1 267 ? 70.655 15.934 -99.353 1.00 95.56 267 ILE A C 1
ATOM 2109 O O . ILE A 1 267 ? 71.292 16.274 -100.346 1.00 95.56 267 ILE A O 1
ATOM 2113 N N . ILE A 1 268 ? 70.711 14.677 -98.896 1.00 95.12 268 ILE A N 1
ATOM 2114 C CA . ILE A 1 268 ? 71.502 13.625 -99.557 1.00 95.12 268 ILE A CA 1
ATOM 2115 C C . ILE A 1 268 ? 70.984 13.359 -100.976 1.00 95.12 268 ILE A C 1
ATOM 2117 O O . ILE A 1 268 ? 71.786 13.226 -101.900 1.00 95.12 268 ILE A O 1
ATOM 2121 N N . VAL A 1 269 ? 69.663 13.281 -101.162 1.00 96.00 269 VAL A N 1
ATOM 2122 C CA . VAL A 1 269 ? 69.044 13.073 -102.481 1.00 96.00 269 VAL A CA 1
ATOM 2123 C C . VAL A 1 269 ? 69.339 14.246 -103.416 1.00 96.00 269 VAL A C 1
ATOM 2125 O O . VAL A 1 269 ? 69.724 14.012 -104.561 1.00 96.00 269 VAL A O 1
ATOM 2128 N N . GLU A 1 270 ? 69.222 15.483 -102.930 1.00 93.31 270 GLU A N 1
ATOM 2129 C CA . GLU A 1 270 ? 69.580 16.691 -103.679 1.00 93.31 270 GLU A CA 1
ATOM 2130 C C . GLU A 1 270 ? 71.059 16.658 -104.090 1.00 93.31 270 GLU A C 1
ATOM 2132 O O . GLU A 1 270 ? 71.364 16.698 -105.281 1.00 93.31 270 GLU A O 1
ATOM 2137 N N . ASN A 1 271 ? 71.976 16.440 -103.142 1.00 94.19 271 ASN A N 1
ATOM 2138 C CA . ASN A 1 271 ? 73.410 16.307 -103.415 1.00 94.19 271 ASN A CA 1
ATOM 2139 C C . ASN A 1 271 ? 73.717 15.199 -104.436 1.00 94.19 271 ASN A C 1
ATOM 2141 O O . ASN A 1 271 ? 74.533 15.393 -105.337 1.00 94.19 271 ASN A O 1
ATOM 2145 N N . HIS A 1 272 ? 73.060 14.039 -104.327 1.00 93.75 272 HIS A N 1
ATOM 2146 C CA . HIS A 1 272 ? 73.224 12.941 -105.279 1.00 93.75 272 HIS A CA 1
ATOM 2147 C C . HIS A 1 272 ? 72.716 13.314 -106.678 1.00 93.75 272 HIS A C 1
ATOM 2149 O O . HIS A 1 272 ? 73.357 12.968 -107.671 1.00 93.75 272 HIS A O 1
ATOM 2155 N N . SER A 1 273 ? 71.591 14.030 -106.770 1.00 92.69 273 SER A N 1
ATOM 2156 C CA . SER A 1 273 ? 71.060 14.523 -108.043 1.00 92.69 273 SER A CA 1
ATOM 2157 C C . SER A 1 273 ? 72.012 15.526 -108.708 1.00 92.69 273 SER A C 1
ATOM 2159 O O . SER A 1 273 ? 72.306 15.382 -109.894 1.00 92.69 273 SER A O 1
ATOM 2161 N N . THR A 1 274 ? 72.597 16.445 -107.933 1.00 92.06 274 THR A N 1
ATOM 2162 C CA . THR A 1 274 ? 73.620 17.399 -108.387 1.00 92.06 274 THR A CA 1
ATOM 2163 C C . THR A 1 274 ? 74.878 16.681 -108.870 1.00 92.06 274 THR A C 1
ATOM 2165 O O . THR A 1 274 ? 75.353 16.940 -109.973 1.00 92.06 274 THR A O 1
ATOM 2168 N N . LEU A 1 275 ? 75.390 15.714 -108.098 1.00 92.00 275 LEU A N 1
ATOM 2169 C CA . LEU A 1 275 ? 76.563 14.922 -108.479 1.00 92.00 275 LEU A CA 1
ATOM 2170 C C . LEU A 1 275 ? 76.319 14.114 -109.763 1.00 92.00 275 LEU A C 1
ATOM 2172 O O . LEU A 1 275 ? 77.187 14.059 -110.631 1.00 92.00 275 LEU A O 1
ATOM 2176 N N . ARG A 1 276 ? 75.125 13.527 -109.915 1.00 93.25 276 ARG A N 1
ATOM 2177 C CA . ARG A 1 276 ? 74.711 12.836 -111.145 1.00 93.25 276 ARG A CA 1
ATOM 2178 C C . ARG A 1 276 ? 74.643 13.795 -112.337 1.00 93.25 276 ARG A C 1
ATOM 2180 O O . ARG A 1 276 ? 75.078 13.425 -113.426 1.00 93.25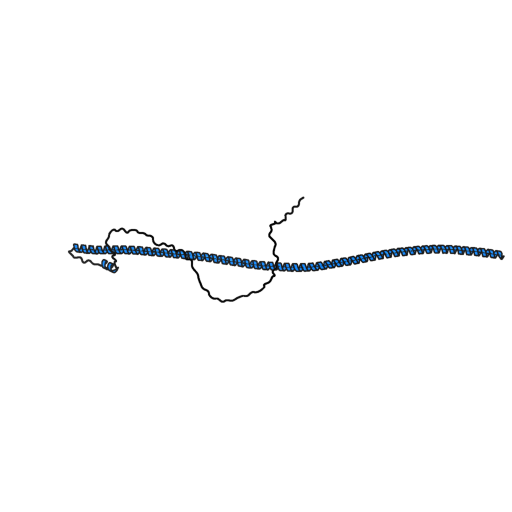 276 ARG A O 1
ATOM 2187 N N . GLY A 1 277 ? 74.134 15.011 -112.137 1.00 90.31 277 GLY A N 1
ATOM 2188 C CA . GLY A 1 277 ? 74.130 16.069 -113.150 1.00 90.31 277 GLY A CA 1
ATOM 2189 C C . GLY A 1 277 ? 75.545 16.457 -113.588 1.00 90.31 277 GLY A C 1
ATOM 2190 O O . GLY A 1 277 ? 75.829 16.470 -114.784 1.00 90.31 277 GLY A O 1
ATOM 2191 N N . HIS A 1 278 ? 76.460 16.672 -112.637 1.00 89.88 278 HIS A N 1
ATOM 2192 C CA . HIS A 1 278 ? 77.877 16.920 -112.927 1.00 89.88 278 HIS A CA 1
ATOM 2193 C C . HIS A 1 278 ? 78.529 15.762 -113.685 1.00 89.88 278 HIS A C 1
ATOM 2195 O O . HIS A 1 278 ? 79.226 16.004 -114.665 1.00 89.88 278 HIS A O 1
ATOM 2201 N N . TYR A 1 279 ? 78.286 14.516 -113.267 1.00 89.88 279 TYR A N 1
ATOM 2202 C CA . TYR A 1 279 ? 78.811 13.335 -113.951 1.00 89.88 279 TYR A CA 1
ATOM 2203 C C . TYR A 1 279 ? 78.304 13.239 -115.395 1.00 89.88 279 TYR A C 1
ATOM 2205 O O . TYR A 1 279 ? 79.101 13.011 -116.296 1.00 89.88 279 TYR A O 1
ATOM 2213 N N . SER A 1 280 ? 77.007 13.477 -115.620 1.00 88.00 280 SER A N 1
ATOM 2214 C CA . SER A 1 280 ? 76.411 13.470 -116.966 1.00 88.00 280 SER A CA 1
ATOM 2215 C C . SER A 1 280 ? 77.032 14.559 -117.845 1.00 88.00 280 SER A C 1
ATOM 2217 O O . SER A 1 280 ? 77.443 14.283 -118.961 1.00 88.00 280 SER A O 1
ATOM 2219 N N . SER A 1 281 ? 77.214 15.769 -117.302 1.00 86.00 281 SER A N 1
ATOM 2220 C CA . SER A 1 281 ? 77.897 16.866 -117.999 1.00 86.00 281 SER A CA 1
ATOM 2221 C C . SER A 1 281 ? 79.351 16.530 -118.357 1.00 86.00 281 SER A C 1
ATOM 2223 O O . SER A 1 281 ? 79.789 16.807 -119.471 1.00 86.00 281 SER A O 1
ATOM 2225 N N . LEU A 1 282 ? 80.097 15.906 -117.439 1.00 85.62 282 LEU A N 1
ATOM 2226 C CA . LEU A 1 282 ? 81.471 15.460 -117.686 1.00 85.62 282 LEU A CA 1
ATOM 2227 C C . LEU A 1 282 ? 81.524 14.352 -118.752 1.00 85.62 282 LEU A C 1
ATOM 2229 O O . LEU A 1 282 ? 82.431 14.324 -119.579 1.00 85.62 282 LEU A O 1
ATOM 2233 N N . GLN A 1 283 ? 80.549 13.441 -118.732 1.00 85.94 283 GLN A N 1
ATOM 2234 C CA . GLN A 1 283 ? 80.411 12.364 -119.707 1.00 85.94 283 GLN A CA 1
ATOM 2235 C C . GLN A 1 283 ? 80.075 12.909 -121.102 1.00 85.94 283 GLN A C 1
ATOM 2237 O O . GLN A 1 283 ? 80.667 12.460 -122.079 1.00 85.94 283 GLN A O 1
ATOM 2242 N N . ASP A 1 284 ? 79.199 13.909 -121.197 1.00 85.19 284 ASP A N 1
ATOM 2243 C CA . ASP A 1 284 ? 78.886 14.598 -122.452 1.00 85.19 284 ASP A CA 1
ATOM 2244 C C . ASP A 1 284 ? 80.109 15.346 -123.010 1.00 85.19 284 ASP A C 1
ATOM 2246 O O . ASP A 1 284 ? 80.351 15.307 -124.213 1.00 85.19 284 ASP A O 1
ATOM 2250 N N . GLN A 1 285 ? 80.927 15.966 -122.146 1.00 82.44 285 GLN A N 1
ATOM 2251 C CA . GLN A 1 285 ? 82.195 16.594 -122.550 1.00 82.44 285 GLN A CA 1
ATOM 2252 C C . GLN A 1 285 ? 83.235 15.588 -123.061 1.00 82.44 285 GLN A C 1
ATOM 2254 O O . GLN A 1 285 ? 84.012 15.930 -123.943 1.00 82.44 285 GLN A O 1
ATOM 2259 N N . LEU A 1 286 ? 83.277 14.370 -122.510 1.00 79.50 286 LEU A N 1
ATOM 2260 C CA . LEU A 1 286 ? 84.210 13.322 -122.943 1.00 79.50 286 LEU A CA 1
ATOM 2261 C C . LEU A 1 286 ? 83.782 12.659 -124.266 1.00 79.50 286 LEU A C 1
ATOM 2263 O O . LEU A 1 286 ? 84.618 12.110 -124.979 1.00 79.50 286 LEU A O 1
ATOM 2267 N N . ASN A 1 287 ? 82.483 12.681 -124.568 1.00 77.62 287 ASN A N 1
ATOM 2268 C CA . ASN A 1 287 ? 81.898 12.097 -125.775 1.00 77.62 287 ASN A CA 1
ATOM 2269 C C . ASN A 1 287 ? 81.804 13.088 -126.960 1.00 77.62 287 ASN A C 1
ATOM 2271 O O . ASN A 1 287 ? 81.316 12.693 -128.022 1.00 77.62 287 ASN A O 1
ATOM 2275 N N . SER A 1 288 ? 82.237 14.345 -126.781 1.00 52.66 288 SER A N 1
ATOM 2276 C CA . SER A 1 288 ? 82.337 15.391 -127.815 1.00 52.66 288 SER A CA 1
ATOM 2277 C C . SER A 1 288 ? 83.769 15.575 -128.306 1.00 52.66 288 SER A C 1
ATOM 2279 O O . SER A 1 288 ? 83.888 16.119 -129.429 1.00 52.66 288 SER A O 1
#

Mean predicted aligned error: 19.07 Å

Organism: NCBI:txid2511006

Solvent-accessible surface area (backbone atoms only — not comparable to full-atom values): 17778 Å² total; per-residue (Å²): 141,82,90,83,90,88,87,78,83,86,86,81,85,89,84,82,90,85,84,90,80,88,81,83,88,88,86,87,87,81,90,86,84,91,84,91,84,88,82,88,87,84,90,80,88,83,86,85,81,77,87,82,83,84,87,76,88,80,84,83,89,71,84,80,78,87,75,87,76,100,67,72,96,73,79,78,51,78,66,56,52,53,51,60,75,67,60,80,82,85,73,56,100,82,40,67,66,62,39,48,49,54,51,49,51,52,50,50,54,50,52,52,53,51,53,46,49,52,56,51,50,52,51,47,54,53,48,50,51,52,51,50,54,52,48,55,52,49,52,52,50,49,52,52,52,50,51,54,49,50,54,50,51,54,51,52,52,48,53,54,50,49,54,52,52,52,49,52,53,51,51,52,52,49,54,50,51,54,51,54,51,53,49,52,52,52,50,53,54,52,52,53,51,51,49,54,53,49,53,54,49,49,54,51,52,52,53,53,50,52,50,52,52,52,53,50,53,53,49,50,53,51,51,52,53,50,52,53,52,50,51,53,52,50,53,50,52,50,53,50,53,52,50,53,53,47,52,53,51,53,50,51,54,51,49,54,51,48,54,49,52,54,50,53,50,51,53,51,52,50,52,51,52,50,52,51,50,52,51,50,55,53,50,54,62,72,75,106

Radius of gyration: 80.49 Å; Cα contacts (8 Å, |Δi|>4): 15; chains: 1; bounding box: 159×60×242 Å

Secondary structure (DSSP, 8-state):
--------PPP------------------------------------------------------------------HHHHHHHHT------TT-HHHHHHHHHHHHHHHHHHHHHHHHHHHHHHHHHHHHHHHHHHHHHHHHHHHHHHHHHHHHHHHHHHHHHHHHHHHHHHHHHHHHHHHHHHHHHHHHHHHHHHHHHHHHHHHHHHHHHHHHHHHHHHHHHHHHHHHHHHHHHHHHHHHHHHHHHHHHHHHHHHHHHHHHHHHHHHHHHHHHHHHHHHHHHHHT-